Protein AF-A0A183GAE5-F1 (afdb_monomer)

Foldseek 3Di:
DQQQPWAAKAKFWKWDPDPLIWIKMKMFTPDFAQDAQPVVVVCVVPPVDPDDRDRFFRFAFDDFAADQVCLVPQQDPAPPWGADHVLSAIEHDDDDDDDDDDDDDDDDDDDDDPMGADDDADDPPQVVDPRDHPVLLCLLQVLVSNVNRCLLVQNQAAQVRHTAGNGTNRHRHDYDNVSNVVNCVVCVVVDDQFAARRMHMFTGRDPDDPDPSVSSVVRSVVLSCQRNVDDEDDNSNGDHPVCALPSCCSVSVHHNDDCDPVNVVVVVVVPDD

Sequence (273 aa):
MIQDKATKVGCTAKLCAGGNNPSLAVCVYDVASVKENNLQILTEVLFNFRAVAQQGVIYESGNGVCTPTSAATDCTTYTPSTCDIDTGLCLKTDATTTAATTTAAAATTPSASSVVTPSGGTNTRCAQNSGMIDELRFLFRDMHNYRRSQTALGKTIKNTGRYLPQGSNMQFMRYDCNLEASAIQLAAACPSAATQSGTIIGQLTVSSVATWTDAVREIVKSWWRVVRQYNGPGMQVTFKTQHVGTPIASFTQGPVHKITVEETEAALKKMSP

Nearest PDB structures (foldseek):
  6nit-assembly2_B  TM=3.614E-01  e=2.922E+00  Homo sapiens
  6mfr-assembly2_B  TM=3.651E-01  e=2.922E+00  Homo sapiens
  5xd8-assembly1_A  TM=6.476E-01  e=9.037E+00  Vibrio sp. EJY3
  6sgb-assembly1_FQ  TM=1.914E-01  e=4.533E+00  Trypanosoma brucei brucei
  6sgb-assembly1_FT  TM=1.597E-01  e=5.139E+00  Trypanosoma brucei brucei

Organism: Heligmosomoides polygyrus (NCBI:txid6339)

Structure (mmCIF, N/CA/C/O backbone):
data_AF-A0A183GAE5-F1
#
_entry.id   AF-A0A183GAE5-F1
#
loop_
_atom_site.group_PDB
_atom_site.id
_atom_site.type_symbol
_atom_site.label_atom_id
_atom_site.label_alt_id
_atom_site.label_comp_id
_atom_site.label_asym_id
_atom_site.label_entity_id
_atom_site.label_seq_id
_atom_site.pdbx_PDB_ins_code
_atom_site.Cartn_x
_atom_site.Cartn_y
_atom_site.Cartn_z
_atom_site.occupancy
_atom_site.B_iso_or_equiv
_atom_site.auth_seq_id
_atom_site.auth_comp_id
_atom_site.auth_asym_id
_atom_site.auth_atom_id
_atom_site.pdbx_PDB_model_num
ATOM 1 N N . MET A 1 1 ? -3.642 -5.196 0.235 1.00 86.62 1 MET A N 1
ATOM 2 C CA . MET A 1 1 ? -2.966 -3.894 0.410 1.00 86.62 1 MET A CA 1
ATOM 3 C C . MET A 1 1 ? -3.397 -3.186 1.685 1.00 86.62 1 MET A C 1
ATOM 5 O O . MET A 1 1 ? -2.701 -2.287 2.148 1.00 86.62 1 MET A O 1
ATOM 9 N N . ILE A 1 2 ? -4.577 -3.523 2.205 1.00 91.88 2 ILE A N 1
ATOM 10 C CA . ILE A 1 2 ? -5.262 -2.754 3.240 1.00 91.88 2 ILE A CA 1
ATOM 11 C C . ILE A 1 2 ? -5.268 -3.437 4.608 1.00 91.88 2 ILE A C 1
ATOM 13 O O . ILE A 1 2 ? -5.891 -2.909 5.518 1.00 91.88 2 ILE A O 1
ATOM 17 N N . GLN A 1 3 ? -4.588 -4.584 4.756 1.00 91.38 3 GLN A N 1
ATOM 18 C CA . GLN A 1 3 ? -4.428 -5.197 6.072 1.00 91.38 3 GLN A CA 1
ATOM 19 C C . GLN A 1 3 ? -3.728 -4.217 7.012 1.00 91.38 3 GLN A C 1
ATOM 21 O O . GLN A 1 3 ? -2.627 -3.757 6.686 1.00 91.38 3 GLN A O 1
ATOM 26 N N . ASP A 1 4 ? -4.340 -3.876 8.141 1.00 92.62 4 ASP A N 1
ATOM 27 C CA . ASP A 1 4 ? -3.788 -2.886 9.071 1.00 92.62 4 ASP A CA 1
ATOM 28 C C . ASP A 1 4 ? -2.400 -3.272 9.565 1.00 92.62 4 ASP A C 1
ATOM 30 O O . ASP A 1 4 ? -1.517 -2.425 9.518 1.00 92.62 4 ASP A O 1
ATOM 34 N N . LYS A 1 5 ? -2.164 -4.548 9.881 1.00 91.94 5 LYS A N 1
ATOM 35 C CA . LYS A 1 5 ? -0.898 -5.065 10.438 1.00 91.94 5 LYS A CA 1
ATOM 36 C C . LYS A 1 5 ? 0.297 -5.054 9.481 1.00 91.94 5 LYS A C 1
ATOM 38 O O . LYS A 1 5 ? 1.414 -5.292 9.919 1.00 91.94 5 LYS A O 1
ATOM 43 N N . ALA A 1 6 ? 0.103 -4.802 8.189 1.00 91.75 6 ALA A N 1
ATOM 44 C CA . ALA A 1 6 ? 1.204 -4.829 7.229 1.00 91.75 6 ALA A CA 1
ATOM 45 C C . ALA A 1 6 ? 2.143 -3.627 7.400 1.00 91.75 6 ALA A C 1
ATOM 47 O O . ALA A 1 6 ? 1.725 -2.485 7.203 1.00 91.75 6 ALA A O 1
ATOM 48 N N . THR A 1 7 ? 3.413 -3.889 7.727 1.00 93.81 7 THR A N 1
ATOM 49 C CA . THR A 1 7 ? 4.424 -2.856 8.020 1.00 93.81 7 THR A CA 1
ATOM 50 C C . THR A 1 7 ? 5.485 -2.722 6.940 1.00 93.81 7 THR A C 1
ATOM 52 O O . THR A 1 7 ? 6.259 -1.763 6.952 1.00 93.81 7 THR A O 1
ATOM 55 N N . LYS A 1 8 ? 5.525 -3.644 5.976 1.00 93.50 8 LYS A N 1
ATOM 56 C CA . LYS A 1 8 ? 6.514 -3.638 4.902 1.00 93.50 8 LYS A CA 1
ATOM 57 C C . LYS A 1 8 ? 5.911 -4.020 3.560 1.00 93.50 8 LYS A C 1
ATOM 59 O O . LYS A 1 8 ? 4.969 -4.806 3.464 1.00 93.50 8 LYS A O 1
ATOM 64 N N . VAL A 1 9 ? 6.501 -3.466 2.509 1.00 93.69 9 VAL A N 1
ATOM 65 C CA . VAL A 1 9 ? 6.192 -3.791 1.120 1.00 93.69 9 VAL A CA 1
ATOM 66 C C . VAL A 1 9 ? 7.478 -3.832 0.304 1.00 93.69 9 VAL A C 1
ATOM 68 O O . VAL A 1 9 ? 8.366 -3.007 0.498 1.00 93.69 9 VAL A O 1
ATOM 71 N N . GLY A 1 10 ? 7.573 -4.771 -0.628 1.00 94.38 10 GLY A N 1
ATOM 72 C CA . GLY A 1 10 ? 8.610 -4.781 -1.654 1.00 94.38 10 GLY A CA 1
ATOM 73 C C . GLY A 1 10 ? 7.986 -5.073 -3.006 1.00 94.38 10 GLY A C 1
ATOM 74 O O . GLY A 1 10 ? 7.141 -5.962 -3.116 1.00 94.38 10 GLY A O 1
ATOM 75 N N . CYS A 1 11 ? 8.355 -4.294 -4.020 1.00 94.19 11 CYS A N 1
ATOM 76 C CA . CYS A 1 11 ? 7.706 -4.335 -5.322 1.00 94.19 11 CYS A CA 1
ATOM 77 C C . CYS A 1 11 ? 8.717 -4.398 -6.466 1.00 94.19 11 CYS A C 1
ATOM 79 O O . CYS A 1 11 ? 9.862 -3.988 -6.340 1.00 94.19 11 CYS A O 1
ATOM 81 N N . THR A 1 12 ? 8.271 -4.856 -7.626 1.00 92.62 12 THR A N 1
ATOM 82 C CA . THR A 1 12 ? 9.031 -4.773 -8.873 1.00 92.62 12 THR A CA 1
ATOM 83 C C . THR A 1 12 ? 8.120 -4.351 -10.015 1.00 92.62 12 THR A C 1
ATOM 85 O O . THR A 1 12 ? 6.903 -4.539 -9.939 1.00 92.62 12 THR A O 1
ATOM 88 N N . ALA A 1 13 ? 8.707 -3.802 -11.075 1.00 90.25 13 ALA A N 1
ATOM 89 C CA . ALA A 1 13 ? 8.044 -3.551 -12.343 1.00 90.25 13 ALA A CA 1
ATOM 90 C C . ALA A 1 13 ? 8.908 -4.089 -13.493 1.00 90.25 13 ALA A C 1
ATOM 92 O O . ALA A 1 13 ? 10.129 -3.958 -13.465 1.00 90.25 13 ALA A O 1
ATOM 93 N N . LYS A 1 14 ? 8.290 -4.699 -14.507 1.00 86.12 14 LYS A N 1
ATOM 94 C CA . LYS A 1 14 ? 8.979 -5.204 -15.705 1.00 86.12 14 LYS A CA 1
ATOM 95 C C . LYS A 1 14 ? 8.036 -5.309 -16.906 1.00 86.12 14 LYS A C 1
ATOM 97 O O . LYS A 1 14 ? 6.819 -5.345 -16.746 1.00 86.12 14 LYS A O 1
ATOM 102 N N . LEU A 1 15 ? 8.603 -5.412 -18.105 1.00 84.06 15 LEU A N 1
ATOM 103 C CA . LEU A 1 15 ? 7.912 -5.803 -19.328 1.00 84.06 15 LEU A CA 1
ATOM 104 C C . LEU A 1 15 ? 8.169 -7.290 -19.558 1.00 84.06 15 LEU A C 1
ATOM 106 O O . LEU A 1 15 ? 9.308 -7.760 -19.488 1.00 84.06 15 LEU A O 1
ATOM 110 N N . CYS A 1 16 ? 7.100 -8.024 -19.825 1.00 78.12 16 CYS A N 1
ATOM 111 C CA . CYS A 1 16 ? 7.134 -9.449 -20.116 1.00 78.12 16 CYS A CA 1
ATOM 112 C C . CYS A 1 16 ? 6.978 -9.656 -21.615 1.00 78.12 16 CYS A C 1
ATOM 114 O O . CYS A 1 16 ? 6.001 -9.162 -22.151 1.00 78.12 16 CYS A O 1
ATOM 116 N N . ALA A 1 17 ? 7.909 -10.344 -22.287 1.00 67.25 17 ALA A N 1
ATOM 117 C CA . ALA A 1 17 ? 7.854 -10.580 -23.731 1.00 67.25 17 ALA A CA 1
ATOM 118 C C . ALA A 1 17 ? 7.329 -11.994 -24.068 1.00 67.25 17 ALA A C 1
ATOM 120 O O . ALA A 1 17 ? 7.982 -12.971 -23.721 1.00 67.25 17 ALA A O 1
ATOM 121 N N . GLY A 1 18 ? 6.177 -12.122 -24.745 1.00 57.28 18 GLY A N 1
ATOM 122 C CA . GLY A 1 18 ? 5.648 -13.408 -25.237 1.00 57.28 18 GLY A CA 1
ATOM 123 C C . GLY A 1 18 ? 4.142 -13.514 -25.557 1.00 57.28 18 GLY A C 1
ATOM 124 O O . GLY A 1 18 ? 3.733 -14.509 -26.139 1.00 57.28 18 GLY A O 1
ATOM 125 N N . GLY A 1 19 ? 3.306 -12.520 -25.249 1.00 51.22 19 GLY A N 1
ATOM 126 C CA . GLY A 1 19 ? 1.893 -12.468 -25.652 1.00 51.22 19 GLY A CA 1
ATOM 127 C C . GLY A 1 19 ? 1.236 -11.162 -25.197 1.00 51.22 19 GLY A C 1
ATOM 128 O O . GLY A 1 19 ? 1.266 -10.856 -24.014 1.00 51.22 19 GLY A O 1
ATOM 129 N N . ASN A 1 20 ? 0.687 -10.360 -26.123 1.00 54.06 20 ASN A N 1
ATOM 130 C CA . ASN A 1 20 ? 0.022 -9.062 -25.857 1.00 54.06 20 ASN A CA 1
ATOM 131 C C . ASN A 1 20 ? 0.696 -8.187 -24.766 1.00 54.06 20 ASN A C 1
ATOM 133 O O . ASN A 1 20 ? 0.017 -7.615 -23.918 1.00 54.06 20 ASN A O 1
ATOM 137 N N . ASN A 1 21 ? 2.030 -8.130 -24.774 1.00 56.75 21 ASN A N 1
ATOM 138 C CA . ASN A 1 21 ? 2.912 -7.828 -23.637 1.00 56.75 21 ASN A CA 1
ATOM 139 C C . ASN A 1 21 ? 2.588 -6.550 -22.828 1.00 56.75 21 ASN A C 1
ATOM 141 O O . ASN A 1 21 ? 2.975 -5.452 -23.235 1.00 56.75 21 ASN A O 1
ATOM 145 N N . PRO A 1 22 ? 1.931 -6.681 -21.658 1.00 70.62 22 PRO A N 1
ATOM 146 C CA . PRO A 1 22 ? 1.629 -5.583 -20.747 1.00 70.62 22 PRO A CA 1
ATOM 147 C C . PRO A 1 22 ? 2.816 -5.254 -19.820 1.00 70.62 22 PRO A C 1
ATOM 149 O O . PRO A 1 22 ? 3.625 -6.122 -19.489 1.00 70.62 22 PRO A O 1
ATOM 152 N N . SER A 1 23 ? 2.889 -4.014 -19.330 1.00 75.00 23 SER A N 1
ATOM 153 C CA . SER A 1 23 ? 3.669 -3.679 -18.136 1.00 75.00 23 SER A CA 1
ATOM 154 C C . SER A 1 23 ? 3.139 -4.476 -16.950 1.00 75.00 23 SER A C 1
ATOM 156 O O . SER A 1 23 ? 1.938 -4.476 -16.683 1.00 75.00 23 SER A O 1
ATOM 158 N N . LEU A 1 24 ? 4.030 -5.143 -16.227 1.00 80.69 24 LEU A N 1
ATOM 159 C CA . LEU A 1 24 ? 3.734 -5.950 -15.050 1.00 80.69 24 LEU A CA 1
ATOM 160 C C . LEU A 1 24 ? 4.344 -5.278 -13.823 1.00 80.69 24 LEU A C 1
ATOM 162 O O . LEU A 1 24 ? 5.514 -4.902 -13.849 1.00 80.69 24 LEU A O 1
ATOM 166 N N . ALA A 1 25 ? 3.586 -5.195 -12.735 1.00 87.81 25 ALA A N 1
ATOM 167 C CA . ALA A 1 25 ? 4.126 -4.953 -11.409 1.00 87.81 25 ALA A CA 1
ATOM 168 C C . ALA A 1 25 ? 3.701 -6.058 -10.445 1.00 87.81 25 ALA A C 1
ATOM 170 O O . ALA A 1 25 ? 2.606 -6.616 -10.549 1.00 87.81 25 ALA A O 1
ATOM 171 N N . VAL A 1 26 ? 4.577 -6.359 -9.495 1.00 88.31 26 VAL A N 1
ATOM 172 C CA . VAL A 1 26 ? 4.334 -7.336 -8.434 1.00 88.31 26 VAL A CA 1
ATOM 173 C C . VAL A 1 26 ? 4.722 -6.699 -7.111 1.00 88.31 26 VAL A C 1
ATOM 175 O O . VAL A 1 26 ? 5.799 -6.119 -7.030 1.00 88.31 26 VAL A O 1
ATOM 178 N N . CYS A 1 27 ? 3.871 -6.805 -6.092 1.00 90.69 27 CYS A N 1
ATOM 179 C CA . CYS A 1 27 ? 4.175 -6.377 -4.727 1.00 90.69 27 CYS A CA 1
ATOM 180 C C . CYS A 1 27 ? 3.930 -7.512 -3.728 1.00 90.69 27 CYS A C 1
ATOM 182 O O . CYS A 1 27 ? 2.912 -8.207 -3.792 1.00 90.69 27 CYS A O 1
ATOM 184 N N . VAL A 1 28 ? 4.854 -7.653 -2.781 1.00 89.00 28 VAL A N 1
ATOM 185 C CA . VAL A 1 28 ? 4.818 -8.609 -1.669 1.00 89.00 28 VAL A CA 1
ATOM 186 C C . VAL A 1 28 ? 4.832 -7.833 -0.352 1.00 89.00 28 VAL A C 1
ATOM 188 O O . VAL A 1 28 ? 5.421 -6.754 -0.268 1.00 89.00 28 VAL A O 1
ATOM 191 N N . TYR A 1 29 ? 4.171 -8.372 0.672 1.00 88.31 29 TYR A N 1
ATOM 192 C CA . TYR A 1 29 ? 3.980 -7.733 1.976 1.00 88.31 29 TYR A CA 1
ATOM 193 C C . TYR A 1 29 ? 4.438 -8.658 3.107 1.00 88.31 29 TYR A C 1
ATOM 195 O O . TYR A 1 29 ? 4.446 -9.875 2.943 1.00 88.31 29 TYR A O 1
ATOM 203 N N . ASP A 1 30 ? 4.765 -8.098 4.269 1.00 87.94 30 ASP A N 1
ATOM 204 C CA . ASP A 1 30 ? 5.204 -8.833 5.470 1.00 87.94 30 ASP A CA 1
ATOM 205 C C . ASP A 1 30 ? 4.064 -9.438 6.305 1.00 87.94 30 ASP A C 1
ATOM 207 O O . ASP A 1 30 ? 4.234 -9.738 7.486 1.00 87.94 30 ASP A O 1
ATOM 211 N N . VAL A 1 31 ? 2.894 -9.626 5.701 1.00 79.19 31 VAL A N 1
ATOM 212 C CA . VAL A 1 31 ? 1.730 -10.226 6.353 1.00 79.19 31 VAL A CA 1
ATOM 213 C C . VAL A 1 31 ? 1.285 -11.473 5.621 1.00 79.19 31 VAL A C 1
ATOM 215 O O . VAL A 1 31 ? 1.304 -11.547 4.392 1.00 79.19 31 VAL A O 1
ATOM 218 N N . ALA A 1 32 ? 0.831 -12.450 6.400 1.00 70.56 32 ALA A N 1
ATOM 219 C CA . ALA A 1 32 ? 0.131 -13.599 5.858 1.00 70.56 32 ALA A CA 1
ATOM 220 C C . ALA A 1 32 ? -1.191 -13.169 5.198 1.00 70.56 32 ALA A C 1
ATOM 222 O O . ALA A 1 32 ? -1.745 -12.101 5.470 1.00 70.56 32 ALA A O 1
ATOM 223 N N . SER A 1 33 ? -1.727 -14.028 4.331 1.00 62.28 33 SER A N 1
ATOM 224 C CA . SER A 1 33 ? -3.065 -13.800 3.778 1.00 62.28 33 SER A CA 1
ATOM 225 C C . SER A 1 33 ? -4.120 -13.810 4.895 1.00 62.28 33 SER A C 1
ATOM 227 O O . SER A 1 33 ? -4.022 -14.635 5.808 1.00 62.28 33 SER A O 1
ATOM 229 N N . VAL A 1 34 ? -5.127 -12.926 4.823 1.00 55.97 34 VAL A N 1
ATOM 230 C CA . VAL A 1 34 ? -6.242 -12.908 5.796 1.00 55.97 34 VAL A CA 1
ATOM 231 C C . VAL A 1 34 ? -6.922 -14.277 5.792 1.00 55.97 34 VAL A C 1
ATOM 233 O O . VAL A 1 34 ? -7.270 -14.784 4.724 1.00 55.97 34 VAL A O 1
ATOM 236 N N . LYS A 1 35 ? -7.101 -14.891 6.964 1.00 59.69 35 LYS A N 1
ATOM 237 C CA . LYS A 1 35 ? -7.711 -16.222 7.079 1.00 59.69 35 LYS A CA 1
ATOM 238 C C . LYS A 1 35 ? -9.236 -16.113 7.132 1.00 59.69 35 LYS A C 1
ATOM 240 O O . LYS A 1 35 ? -9.795 -15.099 7.535 1.00 59.69 35 LYS A O 1
ATOM 245 N N . GLU A 1 36 ? -9.928 -17.160 6.697 1.00 51.34 36 GLU A N 1
ATOM 246 C CA . GLU A 1 36 ? -11.380 -17.244 6.851 1.00 51.34 36 GLU A CA 1
ATOM 247 C C . GLU A 1 36 ? -11.743 -17.647 8.288 1.00 51.34 36 GLU A C 1
ATOM 249 O O . GLU A 1 36 ? -11.137 -18.560 8.846 1.00 51.34 36 GLU A O 1
ATOM 254 N N . ASN A 1 37 ? -12.784 -17.031 8.859 1.00 45.22 37 ASN A N 1
ATOM 255 C CA . ASN A 1 37 ? -13.309 -17.398 10.180 1.00 45.22 37 ASN A CA 1
ATOM 256 C C . ASN A 1 37 ? -13.893 -18.828 10.243 1.00 45.22 37 ASN A C 1
ATOM 258 O O . ASN A 1 37 ? -13.998 -19.383 11.329 1.00 45.22 37 ASN A O 1
ATOM 262 N N . ASN A 1 38 ? -14.282 -19.438 9.116 1.00 42.38 38 ASN A N 1
ATOM 263 C CA . ASN A 1 38 ? -15.018 -20.709 9.110 1.00 42.38 38 ASN A CA 1
ATOM 264 C C . ASN A 1 38 ? -14.146 -21.959 8.890 1.00 42.38 38 ASN A C 1
ATOM 266 O O . ASN A 1 38 ? -14.645 -23.077 8.986 1.00 42.38 38 ASN A O 1
ATOM 270 N N . LEU A 1 39 ? -12.833 -21.799 8.674 1.00 42.22 39 LEU A N 1
ATOM 271 C CA . LEU A 1 39 ? -11.892 -22.927 8.715 1.00 42.22 39 LEU A CA 1
ATOM 272 C C . LEU A 1 39 ? -11.535 -23.342 10.160 1.00 42.22 39 LEU A C 1
ATOM 274 O O . LEU A 1 39 ? -10.649 -24.168 10.357 1.00 42.22 39 LEU A O 1
ATOM 278 N N . GLN A 1 40 ? -12.201 -22.770 11.174 1.00 41.44 40 GLN A N 1
ATOM 279 C CA . GLN A 1 40 ? -12.049 -23.180 12.573 1.00 41.44 40 GLN A CA 1
ATOM 280 C C . GLN A 1 40 ? -12.822 -24.463 12.909 1.00 41.44 40 GLN A C 1
ATOM 282 O O . GLN A 1 40 ? -12.392 -25.199 13.789 1.00 41.44 40 GLN A O 1
ATOM 287 N N . ILE A 1 41 ? -13.902 -24.817 12.200 1.00 39.53 41 ILE A N 1
ATOM 288 C CA . ILE A 1 41 ? -14.745 -25.952 12.634 1.00 39.53 41 ILE A CA 1
ATOM 289 C C . ILE A 1 41 ? -14.039 -27.312 12.457 1.00 39.53 41 ILE A C 1
ATOM 291 O O . ILE A 1 41 ? -14.249 -28.216 13.260 1.00 39.53 41 ILE A O 1
ATOM 295 N N . LEU A 1 42 ? -13.139 -27.462 11.476 1.00 37.12 42 LEU A N 1
ATOM 296 C CA . LEU A 1 42 ? -12.384 -28.715 11.300 1.00 37.12 42 LEU A CA 1
ATOM 297 C C . LEU A 1 42 ? -11.124 -28.809 12.178 1.00 37.12 42 LEU A C 1
ATOM 299 O O . LEU A 1 42 ? -10.643 -29.912 12.425 1.00 37.12 42 LEU A O 1
ATOM 303 N N . THR A 1 43 ? -10.590 -27.687 12.674 1.00 39.12 43 THR A N 1
ATOM 304 C CA . THR A 1 43 ? -9.400 -27.678 13.550 1.00 39.12 43 THR A CA 1
ATOM 305 C C . THR A 1 43 ? -9.744 -27.688 15.041 1.00 39.12 43 THR A C 1
ATOM 307 O O . THR A 1 43 ? -8.978 -28.251 15.823 1.00 39.12 43 THR A O 1
ATOM 310 N N . GLU A 1 44 ? -10.903 -27.157 15.444 1.00 39.12 44 GLU A N 1
ATOM 311 C CA . GLU A 1 44 ? -11.378 -27.181 16.840 1.00 39.12 44 GLU A CA 1
ATOM 312 C C . GLU A 1 44 ? -11.657 -28.613 17.341 1.00 39.12 44 GLU A C 1
ATOM 314 O O . GLU A 1 44 ? -11.421 -28.907 18.510 1.00 39.12 44 GLU A O 1
ATOM 319 N N . VAL A 1 45 ? -12.080 -29.531 16.458 1.00 36.78 45 VAL A N 1
ATOM 320 C CA . VAL A 1 45 ? -12.384 -30.928 16.831 1.00 36.78 45 VAL A CA 1
ATOM 321 C C . VAL A 1 45 ? -11.123 -31.801 16.954 1.00 36.78 45 VAL A C 1
ATOM 323 O O . VAL A 1 45 ? -11.138 -32.770 17.708 1.00 36.78 45 VAL A O 1
ATOM 326 N N . LEU A 1 46 ? -10.015 -31.463 16.274 1.00 40.31 46 LEU A N 1
ATOM 327 C CA . LEU A 1 46 ? -8.789 -32.283 16.293 1.00 40.31 46 LEU A CA 1
ATOM 328 C C . LEU A 1 46 ? -7.658 -31.764 17.201 1.00 40.31 46 LEU A C 1
ATOM 330 O O . LEU A 1 46 ? -6.830 -32.574 17.609 1.00 40.31 46 LEU A O 1
ATOM 334 N N . PHE A 1 47 ? -7.580 -30.462 17.520 1.00 41.56 47 PHE A N 1
ATOM 335 C CA . PHE A 1 47 ? -6.339 -29.887 18.079 1.00 41.56 47 PHE A CA 1
ATOM 336 C C . PHE A 1 47 ? -6.433 -29.183 19.442 1.00 41.56 47 PHE A C 1
ATOM 338 O O . PHE A 1 47 ? -5.395 -28.769 19.947 1.00 41.56 47 PHE A O 1
ATOM 345 N N . ASN A 1 48 ? -7.603 -29.063 20.085 1.00 35.25 48 ASN A N 1
ATOM 346 C CA . ASN A 1 48 ? -7.727 -28.514 21.454 1.00 35.25 48 ASN A CA 1
ATOM 347 C C . ASN A 1 48 ? -6.997 -27.160 21.682 1.00 35.25 48 ASN A C 1
ATOM 349 O O . ASN A 1 48 ? -6.525 -26.854 22.778 1.00 35.25 48 ASN A O 1
ATOM 353 N N . PHE A 1 49 ? -6.894 -26.328 20.642 1.00 36.06 49 PHE A N 1
ATOM 354 C CA . PHE A 1 49 ? -6.325 -24.984 20.719 1.00 36.06 49 PHE A CA 1
ATOM 355 C C . PHE A 1 49 ? -7.460 -23.973 20.896 1.00 36.06 49 PHE A C 1
ATOM 357 O O . PHE A 1 49 ? -8.272 -23.793 19.996 1.00 36.06 49 PHE A O 1
ATOM 364 N N . ARG A 1 50 ? -7.499 -23.264 22.033 1.00 31.31 50 ARG A N 1
ATOM 365 C CA . ARG A 1 50 ? -8.359 -22.079 22.195 1.00 31.31 50 ARG A CA 1
ATOM 366 C C . ARG A 1 50 ? -7.867 -20.979 21.249 1.00 31.31 50 ARG A C 1
ATOM 368 O O . ARG A 1 50 ? -6.915 -20.273 21.578 1.00 31.31 50 ARG A O 1
ATOM 375 N N . ALA A 1 51 ? -8.495 -20.821 20.088 1.00 32.50 51 ALA A N 1
ATOM 376 C CA . ALA A 1 51 ? -8.143 -19.781 19.126 1.00 32.50 51 ALA A CA 1
ATOM 377 C C . ALA A 1 51 ? -9.187 -18.650 19.135 1.00 32.50 51 ALA A C 1
ATOM 379 O O . ALA A 1 51 ? -10.297 -18.783 18.630 1.00 32.50 51 ALA A O 1
ATOM 380 N N . VAL A 1 52 ? -8.790 -17.517 19.720 1.00 31.55 52 VAL A N 1
ATOM 381 C CA . VAL A 1 52 ? -9.548 -16.261 19.837 1.00 31.55 52 VAL A CA 1
ATOM 382 C C . VAL A 1 52 ? -10.084 -15.782 18.474 1.00 31.55 52 VAL A C 1
ATOM 384 O O . VAL A 1 52 ? -9.355 -15.715 17.482 1.00 31.55 52 VAL A O 1
ATOM 387 N N . ALA A 1 53 ? -11.366 -15.410 18.454 1.00 33.31 53 ALA A N 1
ATOM 388 C CA . ALA A 1 53 ? -12.175 -15.009 17.302 1.00 33.31 53 ALA A CA 1
ATOM 389 C C . ALA A 1 53 ? -11.799 -13.641 16.670 1.00 33.31 53 ALA A C 1
ATOM 391 O O . ALA A 1 53 ? -12.602 -12.712 16.677 1.00 33.31 53 ALA A O 1
ATOM 392 N N . GLN A 1 54 ? -10.595 -13.503 16.095 1.00 37.47 54 GLN A N 1
ATOM 393 C CA . GLN A 1 54 ? -10.154 -12.274 15.392 1.00 37.47 54 GLN A CA 1
ATOM 394 C C . GLN A 1 54 ? -9.695 -12.465 13.926 1.00 37.47 54 GLN A C 1
ATOM 396 O O . GLN A 1 54 ? -9.328 -11.499 13.265 1.00 37.47 54 GLN A O 1
ATOM 401 N N . GLN A 1 55 ? -9.685 -13.679 13.365 1.00 51.91 55 GLN A N 1
ATOM 402 C CA . GLN A 1 55 ? -8.769 -13.995 12.247 1.00 51.91 55 GLN A CA 1
ATOM 403 C C . GLN A 1 55 ? -9.200 -13.583 10.820 1.00 51.91 55 GLN A C 1
ATOM 405 O O . GLN A 1 55 ? -8.414 -13.764 9.890 1.00 51.91 55 GLN A O 1
ATOM 410 N N . GLY A 1 56 ? -10.383 -12.987 10.644 1.00 65.62 56 GLY A N 1
ATOM 411 C CA . GLY A 1 56 ? -10.892 -12.508 9.349 1.00 65.62 56 GLY A CA 1
ATOM 412 C C . GLY A 1 56 ? -11.016 -10.989 9.210 1.00 65.62 56 GLY A C 1
ATOM 413 O O . GLY A 1 56 ? -11.439 -10.518 8.152 1.00 65.62 56 GLY A O 1
ATOM 414 N N . VAL A 1 57 ? -10.708 -10.215 10.255 1.00 85.44 57 VAL A N 1
ATOM 415 C CA . VAL A 1 57 ? -10.760 -8.744 10.206 1.00 85.44 57 VAL A CA 1
ATOM 416 C C . VAL A 1 57 ? -9.557 -8.235 9.416 1.00 85.44 57 VAL A C 1
ATOM 418 O O . VAL A 1 57 ? -8.420 -8.614 9.681 1.00 85.44 57 VAL A O 1
ATOM 421 N N . ILE A 1 58 ? -9.816 -7.419 8.394 1.00 90.31 58 ILE A N 1
ATOM 422 C CA . ILE A 1 58 ? -8.771 -6.881 7.515 1.00 90.31 58 ILE A CA 1
ATOM 423 C C . ILE A 1 58 ? -8.137 -5.649 8.159 1.00 90.31 58 ILE A C 1
ATOM 425 O O . ILE A 1 58 ? -6.924 -5.488 8.104 1.00 90.31 58 ILE A O 1
ATOM 429 N N . TYR A 1 59 ? -8.956 -4.781 8.749 1.00 93.25 59 TYR A N 1
ATOM 430 C CA . TYR A 1 59 ? -8.486 -3.721 9.625 1.00 93.25 59 TYR A CA 1
ATOM 431 C C . TYR A 1 59 ? -9.523 -3.409 10.699 1.00 93.25 59 TYR A C 1
ATOM 433 O O . TYR A 1 59 ? -10.729 -3.538 10.461 1.00 93.25 59 TYR A O 1
ATOM 441 N N . GLU A 1 60 ? -9.057 -2.973 11.862 1.00 91.81 60 GLU A N 1
ATOM 442 C CA . GLU A 1 60 ? -9.938 -2.557 12.950 1.00 91.81 60 GLU A CA 1
ATOM 443 C C . GLU A 1 60 ? -10.598 -1.210 12.640 1.00 91.81 60 GLU A C 1
ATOM 445 O O . GLU A 1 60 ? -9.945 -0.257 12.212 1.00 91.81 60 GLU A O 1
ATOM 450 N N . SER A 1 61 ? -11.914 -1.117 12.842 1.00 93.06 61 SER A N 1
ATOM 451 C CA . SER A 1 61 ? -12.608 0.170 12.733 1.00 93.06 61 SER A CA 1
ATOM 452 C C . SER A 1 61 ? -12.318 1.034 13.961 1.00 93.06 61 SER A C 1
ATOM 454 O O . SER A 1 61 ? -12.260 0.518 15.076 1.00 93.06 61 SER A O 1
ATOM 456 N N . GLY A 1 62 ? -12.181 2.349 13.795 1.00 91.81 62 GLY A N 1
ATOM 457 C CA . GLY A 1 62 ? -11.942 3.233 14.935 1.00 91.81 62 GLY A CA 1
ATOM 458 C C . GLY A 1 62 ? -11.702 4.696 14.582 1.00 91.81 62 GLY A C 1
ATOM 459 O O . GLY A 1 62 ? -12.259 5.214 13.617 1.00 91.81 62 GLY A O 1
ATOM 460 N N . ASN A 1 63 ? -10.886 5.361 15.405 1.00 90.69 63 ASN A N 1
ATOM 461 C CA . ASN A 1 63 ? -10.730 6.822 15.444 1.00 90.69 63 ASN A CA 1
ATOM 462 C C . ASN A 1 63 ? -10.008 7.440 14.238 1.00 90.69 63 ASN A C 1
ATOM 464 O O . ASN A 1 63 ? -9.878 8.659 14.156 1.00 90.69 63 ASN A O 1
ATOM 468 N N . GLY A 1 64 ? -9.590 6.647 13.257 1.00 93.94 64 GLY A N 1
ATOM 469 C CA . GLY A 1 64 ? -8.936 7.119 12.047 1.00 93.94 64 GLY A CA 1
ATOM 470 C C . GLY A 1 64 ? -7.425 7.068 12.116 1.00 93.94 64 GLY A C 1
ATOM 471 O O . GLY A 1 64 ? -6.813 6.117 12.602 1.00 93.94 64 GLY A O 1
ATOM 472 N N . VAL A 1 65 ? -6.841 8.112 11.544 1.00 96.38 65 VAL A N 1
ATOM 473 C CA . VAL A 1 65 ? -5.409 8.361 11.588 1.00 96.38 65 VAL A CA 1
ATOM 474 C C . VAL A 1 65 ? -4.967 8.742 12.995 1.00 96.38 65 VAL A C 1
ATOM 476 O O . VAL A 1 65 ? -5.699 9.412 13.721 1.00 96.38 65 VAL A O 1
ATOM 479 N N . CYS A 1 66 ? -3.756 8.340 13.359 1.00 95.75 66 CYS A N 1
ATOM 480 C CA . CYS A 1 66 ? -3.141 8.758 14.607 1.00 95.75 66 CYS A CA 1
ATOM 481 C C . CYS A 1 66 ? -2.657 10.214 14.523 1.00 95.75 66 CYS A C 1
ATOM 483 O O . CYS A 1 66 ? -2.518 10.805 13.449 1.00 95.75 66 CYS A O 1
ATOM 485 N N . THR A 1 67 ? -2.321 10.771 15.681 1.00 94.75 67 THR A N 1
ATOM 486 C CA . THR A 1 67 ? -1.570 12.021 15.834 1.00 94.75 67 THR A CA 1
ATOM 487 C C . THR A 1 67 ? -0.388 11.787 16.780 1.00 94.75 67 THR A C 1
ATOM 489 O O . THR A 1 67 ? -0.369 10.774 17.483 1.00 94.75 67 THR A O 1
ATOM 492 N N . PRO A 1 68 ? 0.599 12.699 16.870 1.00 91.38 68 PRO A N 1
ATOM 493 C CA . PRO A 1 68 ? 1.689 12.564 17.839 1.00 91.38 68 PRO A CA 1
ATOM 494 C C . PRO A 1 68 ? 1.213 12.380 19.287 1.00 91.38 68 PRO A C 1
ATOM 496 O O . PRO A 1 68 ? 1.839 11.649 20.047 1.00 91.38 68 PRO A O 1
ATOM 499 N N . THR A 1 69 ? 0.093 13.004 19.663 1.00 91.94 69 THR A N 1
ATOM 500 C CA . THR A 1 69 ? -0.479 12.908 21.013 1.00 91.94 69 THR A CA 1
ATOM 501 C C . THR A 1 69 ? -1.333 11.659 21.211 1.00 91.94 69 THR A C 1
ATOM 503 O O . THR A 1 69 ? -1.395 11.147 22.325 1.00 91.94 69 THR A O 1
ATOM 506 N N . SER A 1 70 ? -1.965 11.144 20.154 1.00 92.62 70 SER A N 1
ATOM 507 C CA . SER A 1 70 ? -2.807 9.944 20.222 1.00 92.62 70 SER A CA 1
ATOM 508 C C . SER A 1 70 ? -2.076 8.649 19.849 1.00 92.62 70 SER A C 1
ATOM 510 O O . SER A 1 70 ? -2.634 7.566 19.990 1.00 92.62 70 SER A O 1
ATOM 512 N N . ALA A 1 71 ? -0.808 8.717 19.426 1.00 90.19 71 ALA A N 1
ATOM 513 C CA . ALA A 1 71 ? -0.026 7.554 18.998 1.00 90.19 71 ALA A CA 1
ATOM 514 C C . ALA A 1 71 ? -0.011 6.425 20.044 1.00 90.19 71 ALA A C 1
ATOM 516 O O . ALA A 1 71 ? -0.172 5.261 19.693 1.00 90.19 71 ALA A O 1
ATOM 517 N N . ALA A 1 72 ? 0.122 6.763 21.330 1.00 88.31 72 ALA A N 1
ATOM 518 C CA . ALA A 1 72 ? 0.166 5.778 22.411 1.00 88.31 72 ALA A CA 1
ATOM 519 C C . ALA A 1 72 ? -1.139 4.973 22.564 1.00 88.31 72 ALA A C 1
ATOM 521 O O . ALA A 1 72 ? -1.102 3.835 23.027 1.00 88.31 72 ALA A O 1
ATOM 522 N N . THR A 1 73 ? -2.282 5.549 22.181 1.00 90.75 73 THR A N 1
ATOM 523 C CA . THR A 1 73 ? -3.601 4.905 22.276 1.00 90.75 73 THR A CA 1
ATOM 524 C C . THR A 1 73 ? -4.067 4.319 20.950 1.00 90.75 73 THR A C 1
ATOM 526 O O . THR A 1 73 ? -4.751 3.299 20.942 1.00 90.75 73 THR A O 1
ATOM 529 N N . ASP A 1 74 ? -3.696 4.943 19.833 1.00 91.50 74 ASP A N 1
ATOM 530 C CA . ASP A 1 74 ? -4.187 4.579 18.503 1.00 91.50 74 ASP A CA 1
ATOM 531 C C . ASP A 1 74 ? -3.271 3.567 17.798 1.00 91.50 74 ASP A C 1
ATOM 533 O O . ASP A 1 74 ? -3.737 2.807 16.948 1.00 91.50 74 ASP A O 1
ATOM 537 N N . CYS A 1 75 ? -1.982 3.523 18.153 1.00 93.75 75 CYS A N 1
ATOM 538 C CA . CYS A 1 75 ? -0.973 2.654 17.545 1.00 93.75 75 CYS A CA 1
ATOM 539 C C . CYS A 1 75 ? -0.551 1.538 18.498 1.00 93.75 75 CYS A C 1
ATOM 541 O O . CYS A 1 75 ? 0.552 1.531 19.040 1.00 93.75 75 CYS A O 1
ATOM 543 N N . THR A 1 76 ? -1.449 0.579 18.700 1.00 93.62 76 THR A N 1
ATOM 544 C CA . THR A 1 76 ? -1.296 -0.473 19.716 1.00 93.62 76 THR A CA 1
ATOM 545 C C . THR A 1 76 ? -0.898 -1.834 19.149 1.00 93.62 76 THR A C 1
ATOM 547 O O . THR A 1 76 ? -0.587 -2.734 19.924 1.00 93.62 76 THR A O 1
ATOM 550 N N . THR A 1 77 ? -0.884 -2.016 17.818 1.00 92.62 77 THR A N 1
ATOM 551 C CA . THR A 1 77 ? -0.561 -3.327 17.206 1.00 92.62 77 THR A CA 1
ATOM 552 C C . THR A 1 77 ? 0.873 -3.751 17.506 1.00 92.62 77 THR A C 1
ATOM 554 O O . THR A 1 77 ? 1.134 -4.921 17.779 1.00 92.62 77 THR A O 1
ATOM 557 N N . TYR A 1 78 ? 1.807 -2.803 17.442 1.00 91.62 78 TYR A N 1
ATOM 558 C CA . TYR A 1 78 ? 3.222 -3.030 17.704 1.00 91.62 78 TYR A CA 1
ATOM 559 C C . TYR A 1 78 ? 3.695 -2.065 18.784 1.00 91.62 78 TYR A C 1
ATOM 561 O O . TYR A 1 78 ? 3.241 -0.925 18.840 1.00 91.62 78 TYR A O 1
ATOM 569 N N . THR A 1 79 ? 4.611 -2.502 19.640 1.00 88.38 79 THR A N 1
ATOM 570 C CA . THR A 1 79 ? 5.206 -1.660 20.680 1.00 88.38 79 THR A CA 1
ATOM 571 C C . THR A 1 79 ? 6.732 -1.839 20.686 1.00 88.38 79 THR A C 1
ATOM 573 O O . THR A 1 79 ? 7.203 -2.977 20.637 1.00 88.38 79 THR A O 1
ATOM 576 N N . PRO A 1 80 ? 7.522 -0.748 20.736 1.00 88.62 80 PRO A N 1
ATOM 577 C CA . PRO A 1 80 ? 7.090 0.649 20.635 1.00 88.62 80 PRO A CA 1
ATOM 578 C C . PRO A 1 80 ? 6.532 0.993 19.236 1.00 88.62 80 PRO A C 1
ATOM 580 O O . PRO A 1 80 ? 6.882 0.361 18.240 1.00 88.62 80 PRO A O 1
ATOM 583 N N . SER A 1 81 ? 5.647 1.993 19.183 1.00 90.88 81 SER A N 1
ATOM 584 C CA . SER A 1 81 ? 5.147 2.592 17.939 1.00 90.88 81 SER A CA 1
ATOM 585 C C . SER A 1 81 ? 5.026 4.106 18.069 1.00 90.88 81 SER A C 1
ATOM 587 O O . SER A 1 81 ? 4.835 4.634 19.165 1.00 90.88 81 SER A O 1
ATOM 589 N N . THR A 1 82 ? 5.117 4.806 16.941 1.00 93.81 82 THR A N 1
ATOM 590 C CA . THR A 1 82 ? 4.886 6.252 16.825 1.00 93.81 82 THR A CA 1
ATOM 591 C C . THR A 1 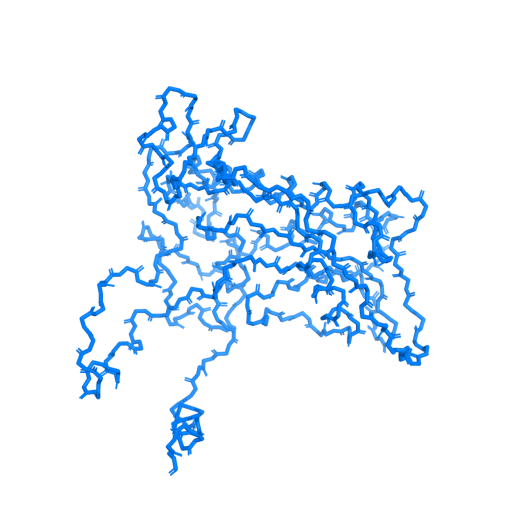82 ? 3.848 6.548 15.742 1.00 93.81 82 THR A C 1
ATOM 593 O O . THR A 1 82 ? 3.333 5.634 15.099 1.00 93.81 82 THR A O 1
ATOM 596 N N . CYS A 1 83 ? 3.518 7.824 15.542 1.00 94.94 83 CYS A N 1
ATOM 597 C CA . CYS A 1 83 ? 2.648 8.256 14.455 1.00 94.94 83 CYS A CA 1
ATOM 598 C C . CYS A 1 83 ? 3.445 8.978 13.366 1.00 94.94 83 CYS A C 1
ATOM 600 O O . CYS A 1 83 ? 4.194 9.910 13.665 1.00 94.94 83 CYS A O 1
ATOM 602 N N . ASP A 1 84 ? 3.265 8.566 12.113 1.00 95.75 84 ASP A N 1
ATOM 603 C CA . ASP A 1 84 ? 3.727 9.317 10.950 1.00 95.75 84 ASP A CA 1
ATOM 604 C C . ASP A 1 84 ? 2.826 10.538 10.744 1.00 95.75 84 ASP A C 1
ATOM 606 O O . ASP A 1 84 ? 1.632 10.384 10.509 1.00 95.75 84 ASP A O 1
ATOM 610 N N . ILE A 1 85 ? 3.369 11.749 10.842 1.00 91.62 85 ILE A N 1
ATOM 611 C CA . ILE A 1 85 ? 2.555 12.976 10.809 1.00 91.62 85 ILE A CA 1
ATOM 612 C C . ILE A 1 85 ? 1.993 13.301 9.422 1.00 91.62 85 ILE A C 1
ATOM 614 O O . ILE A 1 85 ? 0.946 13.937 9.328 1.00 91.62 85 ILE A O 1
ATOM 618 N N . ASP A 1 86 ? 2.662 12.854 8.360 1.00 94.00 86 ASP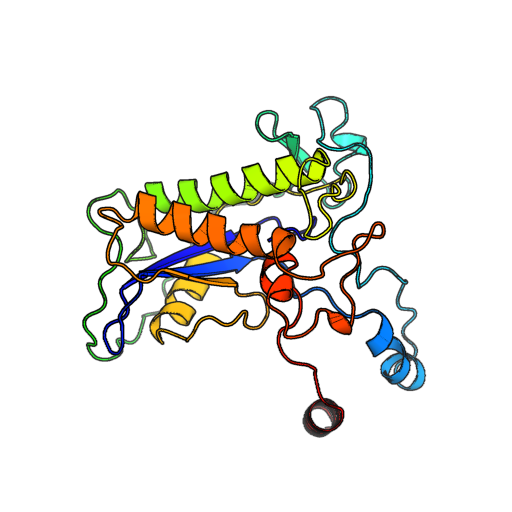 A N 1
ATOM 619 C CA . ASP A 1 86 ? 2.280 13.183 6.986 1.00 94.00 86 ASP A CA 1
ATOM 620 C C . ASP A 1 86 ? 1.103 12.325 6.522 1.00 94.00 86 ASP A C 1
ATOM 622 O O . ASP A 1 86 ? 0.175 12.798 5.860 1.00 94.00 86 ASP A O 1
ATOM 626 N N . THR A 1 87 ? 1.127 11.040 6.875 1.00 95.94 87 THR A N 1
ATOM 627 C CA . THR A 1 87 ? 0.084 10.083 6.496 1.00 95.94 87 THR A CA 1
ATOM 628 C C . THR A 1 87 ? -0.917 9.814 7.612 1.00 95.94 87 THR A C 1
ATOM 630 O O . THR A 1 87 ? -2.021 9.340 7.330 1.00 95.94 87 THR A O 1
ATOM 633 N N . GLY A 1 88 ? -0.559 10.098 8.865 1.00 96.50 88 GLY A N 1
ATOM 634 C CA . GLY A 1 88 ? -1.355 9.753 10.036 1.00 96.50 88 GLY A CA 1
ATOM 635 C C . GLY A 1 88 ? -1.428 8.240 10.294 1.00 96.50 88 GLY A C 1
ATOM 636 O O . GLY A 1 88 ? -2.390 7.743 10.881 1.00 96.50 88 GLY A O 1
ATOM 637 N N . LEU A 1 89 ? -0.451 7.481 9.792 1.00 97.50 89 LEU A N 1
ATOM 638 C CA . LEU A 1 89 ? -0.361 6.032 9.959 1.00 97.50 89 LEU A CA 1
ATOM 639 C C . LEU A 1 89 ? 0.593 5.660 11.095 1.00 97.50 89 LEU A C 1
ATOM 641 O O . LEU A 1 89 ? 1.553 6.368 11.395 1.00 97.50 89 LEU A O 1
ATOM 645 N N . CYS A 1 90 ? 0.354 4.502 11.700 1.00 97.00 90 CYS A N 1
ATOM 646 C CA . CYS A 1 90 ? 1.164 4.000 12.798 1.00 97.00 90 CYS A CA 1
ATOM 647 C C . CYS A 1 90 ? 2.507 3.461 12.299 1.00 97.00 90 CYS A C 1
ATOM 649 O O . CYS A 1 90 ? 2.567 2.618 11.405 1.00 97.00 90 CYS A O 1
ATOM 651 N N . LEU A 1 91 ? 3.598 3.942 12.883 1.00 94.50 91 LEU A N 1
ATOM 652 C CA . LEU A 1 91 ? 4.949 3.488 12.598 1.00 94.50 91 LEU A CA 1
ATOM 653 C C . LEU A 1 91 ? 5.386 2.516 13.681 1.00 94.50 91 LEU A C 1
ATOM 655 O O . LEU A 1 91 ? 5.630 2.920 14.816 1.00 94.50 91 LEU A O 1
ATOM 659 N N . LYS A 1 92 ? 5.597 1.259 13.298 1.00 91.31 92 LYS A N 1
ATOM 660 C CA . LYS A 1 92 ? 6.396 0.338 14.099 1.00 91.31 92 LYS A CA 1
ATOM 661 C C . LYS A 1 92 ? 7.823 0.888 14.202 1.00 91.31 92 LYS A C 1
ATOM 663 O O . LYS A 1 92 ? 8.486 1.105 13.177 1.00 91.31 92 LYS A O 1
ATOM 668 N N . THR A 1 93 ? 8.285 1.139 15.422 1.00 82.56 93 THR A N 1
ATOM 669 C CA . THR A 1 93 ? 9.693 1.426 15.690 1.00 82.56 93 THR A CA 1
ATOM 670 C C . THR A 1 93 ? 10.404 0.099 15.888 1.00 82.56 93 THR A C 1
ATOM 672 O O . THR A 1 93 ? 10.121 -0.642 16.827 1.00 82.56 93 THR A O 1
ATOM 675 N N . ASP A 1 94 ? 11.320 -0.230 14.981 1.00 70.12 94 ASP A N 1
ATOM 676 C CA . ASP A 1 94 ? 12.210 -1.360 15.212 1.00 70.12 94 ASP A CA 1
ATOM 677 C C . ASP A 1 94 ? 13.084 -1.019 16.429 1.00 70.12 94 ASP A C 1
ATOM 679 O O . ASP A 1 94 ? 13.690 0.056 16.485 1.00 70.12 94 ASP A O 1
ATOM 683 N N . ALA A 1 95 ? 13.102 -1.898 17.436 1.00 45.06 95 ALA A N 1
ATOM 684 C CA . ALA A 1 95 ? 14.025 -1.773 18.555 1.00 45.06 95 ALA A CA 1
ATOM 685 C C . ALA A 1 95 ? 15.448 -1.691 17.989 1.00 45.06 95 ALA A C 1
ATOM 687 O O . ALA A 1 95 ? 15.834 -2.507 17.154 1.00 45.06 95 ALA A O 1
ATOM 688 N N . THR A 1 96 ? 16.205 -0.679 18.406 1.00 40.56 96 THR A N 1
ATOM 689 C CA . THR A 1 96 ? 17.572 -0.420 17.958 1.00 40.56 96 THR A CA 1
ATOM 690 C C . THR A 1 96 ? 18.401 -1.702 17.988 1.00 40.56 96 THR A C 1
ATOM 692 O O . THR A 1 96 ? 18.714 -2.207 19.062 1.00 40.56 96 THR A O 1
ATOM 695 N N . THR A 1 97 ? 18.782 -2.238 16.827 1.00 30.38 97 THR A N 1
ATOM 696 C CA . THR A 1 97 ? 19.994 -3.056 16.690 1.00 30.38 97 THR A CA 1
ATOM 697 C C . THR A 1 97 ? 20.426 -3.173 15.228 1.00 30.38 97 THR A C 1
ATOM 699 O O . THR A 1 97 ? 19.711 -3.694 14.381 1.00 30.38 97 THR A O 1
ATOM 702 N N . THR A 1 98 ? 21.620 -2.628 14.991 1.00 28.88 98 THR A N 1
ATOM 703 C CA . THR A 1 98 ? 22.715 -3.103 14.133 1.00 28.88 98 THR A CA 1
ATOM 704 C C . THR A 1 98 ? 22.375 -3.630 12.740 1.00 28.88 98 THR A C 1
ATOM 706 O O . THR A 1 98 ? 21.785 -4.692 12.570 1.00 28.88 98 THR A O 1
ATOM 709 N N . ALA A 1 99 ? 22.887 -2.915 11.734 1.00 34.62 99 ALA A N 1
ATOM 710 C CA . ALA A 1 99 ? 23.006 -3.372 10.357 1.00 34.62 99 ALA A CA 1
ATOM 711 C C . ALA A 1 99 ? 23.534 -4.816 10.299 1.00 34.62 99 ALA A C 1
ATOM 713 O O . ALA A 1 99 ? 24.695 -5.085 10.608 1.00 34.62 99 ALA A O 1
ATOM 714 N N . ALA A 1 100 ? 22.668 -5.746 9.904 1.00 33.84 100 ALA A N 1
ATOM 715 C CA . ALA A 1 100 ? 23.063 -7.103 9.583 1.00 33.84 100 ALA A CA 1
ATOM 716 C C . ALA A 1 100 ? 23.734 -7.100 8.203 1.00 33.84 100 ALA A C 1
ATOM 718 O O . ALA A 1 100 ? 23.067 -7.068 7.168 1.00 33.84 100 ALA A O 1
ATOM 719 N N . THR A 1 101 ? 25.065 -7.138 8.190 1.00 33.06 101 THR A N 1
ATOM 720 C CA . THR A 1 101 ? 25.837 -7.575 7.026 1.00 33.06 101 THR A CA 1
ATOM 721 C C . THR A 1 101 ? 25.517 -9.049 6.797 1.00 33.06 101 THR A C 1
ATOM 723 O O . THR A 1 101 ? 25.866 -9.895 7.617 1.00 33.06 101 THR A O 1
ATOM 726 N N . THR A 1 102 ? 24.825 -9.364 5.705 1.00 31.31 102 THR A N 1
ATOM 727 C CA . THR A 1 102 ? 24.597 -10.745 5.270 1.00 31.31 102 THR A CA 1
ATOM 728 C C . THR A 1 102 ? 25.270 -10.967 3.925 1.00 31.31 102 THR A C 1
ATOM 730 O O . THR A 1 102 ? 25.155 -10.171 2.995 1.00 31.31 102 THR A O 1
ATOM 733 N N . THR A 1 103 ? 26.053 -12.038 3.876 1.00 30.45 103 THR A N 1
ATOM 734 C CA . THR A 1 103 ? 26.853 -12.478 2.739 1.00 30.45 103 THR A CA 1
ATOM 735 C C . THR A 1 103 ? 25.945 -12.930 1.598 1.00 30.45 103 THR A C 1
ATOM 737 O O . THR A 1 103 ? 24.999 -13.689 1.809 1.00 30.45 103 THR A O 1
ATOM 740 N N . ALA A 1 104 ? 26.243 -12.453 0.391 1.00 36.53 104 ALA A N 1
ATOM 741 C CA . ALA A 1 104 ? 25.501 -12.742 -0.827 1.00 36.53 104 ALA A CA 1
ATOM 742 C C . ALA A 1 104 ? 25.481 -14.246 -1.148 1.00 36.53 104 ALA A C 1
ATOM 744 O O . ALA A 1 104 ? 26.530 -14.877 -1.286 1.00 36.53 104 ALA A O 1
ATOM 745 N N . ALA A 1 105 ? 24.282 -14.802 -1.328 1.00 33.16 105 ALA A N 1
ATOM 746 C CA . ALA A 1 105 ? 24.100 -16.063 -2.032 1.00 33.16 105 ALA A CA 1
ATOM 747 C C . ALA A 1 105 ? 24.154 -15.790 -3.543 1.00 33.16 105 ALA A C 1
ATOM 749 O O . ALA A 1 105 ? 23.457 -14.912 -4.053 1.00 33.16 105 ALA A O 1
ATOM 750 N N . ALA A 1 106 ? 25.013 -16.527 -4.247 1.00 33.00 106 ALA A N 1
ATOM 751 C CA . ALA A 1 106 ? 25.184 -16.433 -5.688 1.00 33.00 106 ALA A CA 1
ATOM 752 C C . ALA A 1 106 ? 23.878 -16.786 -6.419 1.00 33.00 106 ALA A C 1
ATOM 754 O O . ALA A 1 106 ? 23.338 -17.881 -6.259 1.00 33.00 106 ALA A O 1
ATOM 755 N N . ALA A 1 107 ? 23.383 -15.851 -7.229 1.00 35.78 107 ALA A N 1
ATOM 756 C CA . ALA A 1 107 ? 22.252 -16.073 -8.115 1.00 35.78 107 ALA A CA 1
ATOM 757 C C . ALA A 1 107 ? 22.689 -16.922 -9.318 1.00 35.78 107 ALA A C 1
ATOM 759 O O . ALA A 1 107 ? 23.630 -16.572 -10.030 1.00 35.78 107 ALA A O 1
ATOM 760 N N . THR A 1 108 ? 21.991 -18.030 -9.554 1.00 32.41 108 THR A N 1
ATOM 761 C CA . THR A 1 108 ? 22.074 -18.810 -10.789 1.00 32.41 108 THR A CA 1
ATOM 762 C C . THR A 1 108 ? 21.215 -18.153 -11.869 1.00 32.41 108 THR A C 1
ATOM 764 O O . THR A 1 108 ? 20.042 -17.852 -11.664 1.00 32.41 108 THR A O 1
ATOM 767 N N . THR A 1 109 ? 21.825 -17.900 -13.023 1.00 33.75 109 THR A N 1
ATOM 768 C CA . THR A 1 109 ? 21.239 -17.236 -14.193 1.00 33.75 109 THR A CA 1
ATOM 769 C C . THR A 1 109 ? 20.274 -18.167 -14.939 1.00 33.75 109 THR A C 1
ATOM 771 O O . THR A 1 109 ? 20.721 -19.214 -15.412 1.00 33.75 109 THR A O 1
ATOM 774 N N . PRO A 1 110 ? 18.989 -17.814 -15.147 1.00 38.34 110 PRO A N 1
ATOM 775 C CA . PRO A 1 110 ? 18.164 -18.443 -16.169 1.00 38.34 110 PRO A CA 1
ATOM 776 C C . PRO A 1 110 ? 18.233 -17.669 -17.493 1.00 38.34 110 PRO A C 1
ATOM 778 O O . PRO A 1 110 ? 18.434 -16.456 -17.534 1.00 38.34 110 PRO A O 1
ATOM 781 N N . SER A 1 111 ? 18.059 -18.433 -18.568 1.00 39.00 111 SER A N 1
ATOM 782 C CA . SER A 1 111 ? 18.175 -18.076 -19.983 1.00 39.00 111 SER A CA 1
ATOM 783 C C . SER A 1 111 ? 17.294 -16.901 -20.444 1.00 39.00 111 SER A C 1
ATOM 785 O O . SER A 1 111 ? 16.221 -16.641 -19.901 1.00 39.00 111 SER A O 1
ATOM 787 N N . ALA A 1 112 ? 17.761 -16.208 -21.485 1.00 46.00 112 ALA A N 1
ATOM 788 C CA . ALA A 1 112 ? 17.218 -14.967 -22.021 1.00 46.00 112 ALA A CA 1
ATOM 789 C C . ALA A 1 112 ? 15.818 -15.118 -22.655 1.00 46.00 112 ALA A C 1
ATOM 791 O O . ALA A 1 112 ? 15.669 -15.601 -23.775 1.00 46.00 112 ALA A O 1
ATOM 792 N N . SER A 1 113 ? 14.803 -14.580 -21.978 1.00 45.91 113 SER A N 1
ATOM 793 C CA . SER A 1 113 ? 13.688 -13.883 -22.632 1.00 45.91 113 SER A CA 1
ATOM 794 C C . SER A 1 113 ? 13.944 -12.380 -22.522 1.00 45.91 113 SER A C 1
ATOM 796 O O . SER A 1 113 ? 14.478 -11.920 -21.514 1.00 45.91 113 SER A O 1
ATOM 798 N N . SER A 1 114 ? 13.591 -11.611 -23.552 1.00 54.31 114 SER A N 1
ATOM 799 C CA . SER A 1 114 ? 13.774 -10.156 -23.642 1.00 54.31 114 SER A CA 1
ATOM 800 C C . SER A 1 114 ? 12.918 -9.410 -22.611 1.00 54.31 114 SER A C 1
ATOM 802 O O . SER A 1 114 ? 11.859 -8.860 -22.901 1.00 54.31 114 SER A O 1
ATOM 804 N N . VAL A 1 115 ? 13.376 -9.423 -21.365 1.00 63.38 115 VAL A N 1
ATOM 805 C CA . VAL A 1 115 ? 12.776 -8.716 -20.239 1.00 63.38 115 VAL A CA 1
ATOM 806 C C . VAL A 1 115 ? 13.341 -7.301 -20.193 1.00 63.38 115 VAL A C 1
ATOM 808 O O . VAL A 1 115 ? 14.552 -7.119 -20.098 1.00 63.38 115 VAL A O 1
ATOM 811 N N . VAL A 1 116 ? 12.462 -6.298 -20.216 1.00 78.44 116 VAL A N 1
ATOM 812 C CA . VAL A 1 116 ? 12.847 -4.896 -19.994 1.00 78.44 116 VAL A CA 1
ATOM 813 C C . VAL A 1 116 ? 12.425 -4.501 -18.588 1.00 78.44 116 VAL A C 1
ATOM 815 O O . VAL A 1 116 ? 11.263 -4.656 -18.218 1.00 78.44 116 VAL A O 1
ATOM 818 N N . THR A 1 117 ? 13.354 -3.984 -17.799 1.00 84.44 117 THR A N 1
ATOM 819 C CA . THR A 1 117 ? 13.100 -3.472 -16.447 1.00 84.44 117 THR A CA 1
ATOM 820 C C . THR A 1 117 ? 13.342 -1.964 -16.391 1.00 84.44 117 THR A C 1
ATOM 822 O O . THR A 1 117 ? 14.053 -1.439 -17.254 1.00 84.44 117 THR A O 1
ATOM 825 N N . PRO A 1 118 ? 12.811 -1.257 -15.377 1.00 83.94 118 PRO A N 1
ATOM 826 C CA . PRO A 1 118 ? 13.233 0.097 -15.050 1.00 83.94 118 PRO A CA 1
ATOM 827 C C . PRO A 1 118 ? 14.756 0.239 -15.046 1.00 83.94 118 PRO A C 1
ATOM 829 O O . PRO A 1 118 ? 15.469 -0.569 -14.447 1.00 83.94 118 PRO A O 1
ATOM 832 N N . SER A 1 119 ? 15.247 1.272 -15.723 1.00 80.12 119 SER A N 1
ATOM 833 C CA . SER A 1 119 ? 16.664 1.614 -15.829 1.00 80.12 119 SER A CA 1
ATOM 834 C C . SER A 1 119 ? 16.832 3.137 -15.899 1.00 80.12 119 SER A C 1
ATOM 836 O O . SER A 1 119 ? 15.857 3.864 -16.086 1.00 80.12 119 SER A O 1
ATOM 838 N N . GLY A 1 120 ? 18.056 3.631 -15.690 1.00 80.50 120 GLY A N 1
ATOM 839 C CA . GLY A 1 120 ? 18.379 5.065 -15.769 1.00 80.50 120 GLY A CA 1
ATOM 840 C C . GLY A 1 120 ? 18.140 5.883 -14.490 1.00 80.50 120 GLY A C 1
ATOM 841 O O . GLY A 1 120 ? 18.424 7.076 -14.485 1.00 80.50 120 GLY A O 1
ATOM 842 N N . GLY A 1 121 ? 17.663 5.263 -13.406 1.00 87.12 121 GLY A N 1
ATOM 843 C CA . GLY A 1 121 ? 17.520 5.884 -12.081 1.00 87.12 121 GLY A CA 1
ATOM 844 C C . GLY A 1 121 ? 18.554 5.395 -11.058 1.00 87.12 121 GLY A C 1
ATOM 845 O O . GLY A 1 121 ? 19.325 4.473 -11.327 1.00 87.12 121 GLY A O 1
ATOM 846 N N . THR A 1 122 ? 18.559 5.992 -9.861 1.00 93.75 122 THR A N 1
ATOM 847 C CA . THR A 1 122 ? 19.459 5.588 -8.765 1.00 93.75 122 THR A CA 1
ATOM 848 C C . THR A 1 122 ? 19.064 4.236 -8.169 1.00 93.75 122 THR A C 1
ATOM 850 O O . THR A 1 122 ? 17.882 3.896 -8.098 1.00 93.75 122 THR A O 1
ATOM 853 N N . ASN A 1 123 ? 20.054 3.475 -7.696 1.00 93.81 123 ASN A N 1
ATOM 854 C CA . ASN A 1 123 ? 19.849 2.207 -6.995 1.00 93.81 123 ASN A CA 1
ATOM 855 C C . ASN A 1 123 ? 20.636 2.166 -5.677 1.00 93.81 123 ASN A C 1
ATOM 857 O O . ASN A 1 123 ? 21.548 1.364 -5.499 1.00 93.81 123 ASN A O 1
ATOM 861 N N . THR A 1 124 ? 20.315 3.080 -4.767 1.00 94.19 124 THR A N 1
ATOM 862 C CA . THR A 1 124 ? 21.013 3.217 -3.478 1.00 94.19 124 THR A CA 1
ATOM 863 C C . THR A 1 124 ? 20.252 2.574 -2.325 1.00 94.19 124 THR A C 1
ATOM 865 O O . THR A 1 124 ? 20.857 2.224 -1.315 1.00 94.19 124 THR A O 1
ATOM 868 N N . ARG A 1 125 ? 18.929 2.392 -2.454 1.00 92.38 125 ARG A N 1
ATOM 869 C CA . ARG A 1 125 ? 18.093 1.842 -1.375 1.00 92.38 125 ARG A CA 1
ATOM 870 C C . ARG A 1 125 ? 18.157 0.329 -1.280 1.00 92.38 125 ARG A C 1
ATOM 872 O O . ARG A 1 125 ? 18.185 -0.195 -0.174 1.00 92.38 125 ARG A O 1
ATOM 879 N N . CYS A 1 126 ? 18.204 -0.346 -2.422 1.00 94.75 126 CYS A N 1
ATOM 880 C CA . CYS A 1 126 ? 18.349 -1.795 -2.504 1.00 94.75 126 CYS A CA 1
ATOM 881 C C . CYS A 1 126 ? 19.436 -2.130 -3.527 1.00 94.75 126 CYS A C 1
ATOM 883 O O . CYS A 1 126 ? 19.150 -2.685 -4.584 1.00 94.75 126 CYS A O 1
ATOM 885 N N . ALA A 1 127 ? 20.681 -1.754 -3.225 1.00 94.94 127 ALA A N 1
ATOM 886 C CA . ALA A 1 127 ? 21.815 -1.884 -4.144 1.00 94.94 127 ALA A CA 1
ATOM 887 C C . ALA A 1 127 ? 22.039 -3.327 -4.641 1.00 94.94 127 ALA A C 1
ATOM 889 O O . ALA A 1 127 ? 22.515 -3.534 -5.753 1.00 94.94 127 ALA A O 1
ATOM 890 N N . GLN A 1 128 ? 21.651 -4.321 -3.838 1.00 93.19 128 GLN A N 1
ATOM 891 C CA . GLN A 1 128 ? 21.713 -5.743 -4.175 1.00 93.19 128 GLN A CA 1
ATOM 892 C C . GLN A 1 128 ? 20.647 -6.206 -5.184 1.00 93.19 128 GLN A C 1
ATOM 894 O O . GLN A 1 128 ? 20.799 -7.267 -5.782 1.00 93.19 128 GLN A O 1
ATOM 899 N N . ASN A 1 129 ? 19.578 -5.432 -5.386 1.00 92.94 129 ASN A N 1
ATOM 900 C CA . ASN A 1 129 ? 18.501 -5.767 -6.312 1.00 92.94 129 ASN A CA 1
ATOM 901 C C . ASN A 1 129 ? 18.673 -4.970 -7.609 1.00 92.94 129 ASN A C 1
ATOM 903 O O . ASN A 1 129 ? 18.698 -3.738 -7.594 1.00 92.94 129 ASN A O 1
ATOM 907 N N . SER A 1 130 ? 18.763 -5.666 -8.741 1.00 89.88 130 SER A N 1
ATOM 908 C CA . SER A 1 130 ? 18.782 -5.059 -10.074 1.00 89.88 130 SER A CA 1
ATOM 909 C C . SER A 1 130 ? 17.377 -5.006 -10.689 1.00 89.88 130 SER A C 1
ATOM 911 O O . SER A 1 130 ? 16.459 -5.700 -10.254 1.00 89.88 130 SER A O 1
ATOM 913 N N . GLY A 1 131 ? 17.188 -4.153 -11.699 1.00 86.69 131 GLY A N 1
ATOM 914 C CA . GLY A 1 131 ? 15.904 -4.022 -12.400 1.00 86.69 131 GLY A CA 1
ATOM 915 C C . GLY A 1 131 ? 14.835 -3.216 -11.654 1.00 86.69 131 GLY A C 1
ATOM 916 O O . GLY A 1 131 ? 13.666 -3.261 -12.022 1.00 86.69 131 GLY A O 1
ATOM 917 N N . MET A 1 132 ? 15.226 -2.467 -10.622 1.00 92.50 132 MET A N 1
ATOM 918 C CA . MET A 1 132 ? 14.396 -1.485 -9.924 1.00 92.50 132 MET A CA 1
ATOM 919 C C . MET A 1 132 ? 15.220 -0.236 -9.597 1.00 92.50 132 MET A C 1
ATOM 921 O O . MET A 1 132 ? 16.442 -0.303 -9.468 1.00 92.50 132 MET A O 1
ATOM 925 N N . ILE A 1 133 ? 14.539 0.905 -9.462 1.00 94.50 133 ILE A N 1
ATOM 926 C CA . ILE A 1 133 ? 15.150 2.209 -9.162 1.00 94.50 133 ILE A CA 1
ATOM 927 C C . ILE A 1 133 ? 14.471 2.857 -7.953 1.00 94.50 133 ILE A C 1
ATOM 929 O O . ILE A 1 133 ? 13.277 2.650 -7.725 1.00 94.50 133 ILE A O 1
ATOM 933 N N . ASP A 1 134 ? 15.213 3.670 -7.201 1.00 95.50 134 ASP A N 1
ATOM 934 C CA . ASP A 1 134 ? 14.761 4.269 -5.938 1.00 95.50 134 ASP A CA 1
ATOM 935 C C . ASP A 1 134 ? 13.482 5.104 -6.098 1.00 95.50 134 ASP A C 1
ATOM 937 O O . ASP A 1 134 ? 12.601 5.042 -5.241 1.00 95.50 134 ASP A O 1
ATOM 941 N N . GLU A 1 135 ? 13.340 5.824 -7.216 1.00 95.88 135 GLU A N 1
ATOM 942 C CA . GLU A 1 135 ? 12.138 6.608 -7.528 1.00 95.88 135 GLU A CA 1
ATOM 943 C C . GLU A 1 135 ? 10.870 5.739 -7.508 1.00 95.88 135 GLU A C 1
ATOM 945 O O . GLU A 1 135 ? 9.882 6.082 -6.858 1.00 95.88 135 GLU A O 1
ATOM 950 N N . LEU A 1 136 ? 10.904 4.574 -8.163 1.00 95.38 136 LEU A N 1
ATOM 951 C CA . LEU A 1 136 ? 9.747 3.681 -8.222 1.00 95.38 136 LEU A CA 1
ATOM 952 C C . LEU A 1 136 ? 9.489 2.991 -6.882 1.00 95.38 136 LEU A C 1
ATOM 954 O O . LEU A 1 136 ? 8.333 2.750 -6.543 1.00 95.38 136 LEU A O 1
ATOM 958 N N . ARG A 1 137 ? 10.534 2.712 -6.093 1.00 97.12 137 ARG A N 1
ATOM 959 C CA . ARG A 1 137 ? 10.386 2.164 -4.733 1.00 97.12 137 ARG A CA 1
ATOM 960 C C . ARG A 1 137 ? 9.593 3.116 -3.844 1.00 97.12 137 ARG A C 1
ATOM 962 O O . ARG A 1 137 ? 8.633 2.703 -3.190 1.00 97.12 137 ARG A O 1
ATOM 969 N N . PHE A 1 138 ? 9.960 4.399 -3.862 1.00 95.94 138 PHE A N 1
ATOM 970 C CA . PHE A 1 138 ? 9.222 5.436 -3.146 1.00 95.94 138 PHE A CA 1
ATOM 971 C C . PHE A 1 138 ? 7.810 5.593 -3.690 1.00 95.94 138 PHE A C 1
ATOM 973 O O . PHE A 1 138 ? 6.867 5.579 -2.907 1.00 95.94 138 PHE A O 1
ATOM 980 N N . LEU A 1 139 ? 7.638 5.614 -5.013 1.00 96.94 139 LEU A N 1
ATOM 981 C CA . LEU A 1 139 ? 6.316 5.699 -5.624 1.00 96.94 139 LEU A CA 1
ATOM 982 C C . LEU A 1 139 ? 5.391 4.555 -5.182 1.00 96.94 139 LEU A C 1
ATOM 984 O O . LEU A 1 139 ? 4.258 4.812 -4.774 1.00 96.94 139 LEU A O 1
ATOM 988 N N . PHE A 1 140 ? 5.859 3.302 -5.210 1.00 96.00 140 PHE A N 1
ATOM 989 C CA . PHE A 1 140 ? 5.084 2.163 -4.717 1.00 96.00 140 PHE A CA 1
ATOM 990 C C . PHE A 1 140 ? 4.714 2.344 -3.245 1.00 96.00 140 PHE A C 1
ATOM 992 O O . PHE A 1 140 ? 3.531 2.268 -2.908 1.00 96.00 140 PHE A O 1
ATOM 999 N N . ARG A 1 141 ? 5.698 2.605 -2.376 1.00 96.44 141 ARG A N 1
ATOM 1000 C CA . ARG A 1 141 ? 5.485 2.811 -0.935 1.00 96.44 141 ARG A CA 1
ATOM 1001 C C . ARG A 1 141 ? 4.451 3.910 -0.672 1.00 96.44 141 ARG A C 1
ATOM 1003 O O . ARG A 1 141 ? 3.471 3.689 0.038 1.00 96.44 141 ARG A O 1
ATOM 1010 N N . ASP A 1 142 ? 4.649 5.072 -1.280 1.00 97.31 142 ASP A N 1
ATOM 1011 C CA . ASP A 1 142 ? 3.879 6.282 -1.005 1.00 97.31 142 ASP A CA 1
ATOM 1012 C C . ASP A 1 142 ? 2.450 6.157 -1.522 1.00 97.31 142 ASP A C 1
ATOM 1014 O O . ASP A 1 142 ? 1.508 6.524 -0.823 1.00 97.31 142 ASP A O 1
ATOM 1018 N N . MET A 1 143 ? 2.244 5.545 -2.693 1.00 97.00 143 MET A N 1
ATOM 1019 C CA . MET A 1 143 ? 0.894 5.284 -3.193 1.00 97.00 143 MET A CA 1
ATOM 1020 C C . MET A 1 143 ? 0.122 4.294 -2.313 1.00 97.00 143 MET A C 1
ATOM 1022 O 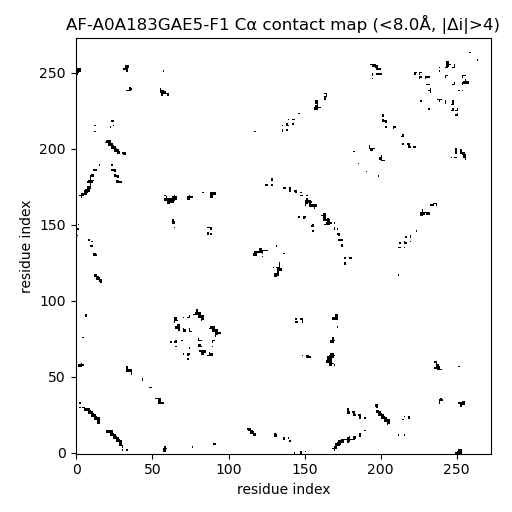O . MET A 1 143 ? -1.082 4.481 -2.107 1.00 97.00 143 MET A O 1
ATOM 1026 N N . HIS A 1 144 ? 0.783 3.264 -1.775 1.00 95.69 144 HIS A N 1
ATOM 1027 C CA . HIS A 1 144 ? 0.150 2.347 -0.826 1.00 95.69 144 HIS A CA 1
ATOM 1028 C C . HIS A 1 144 ? -0.221 3.070 0.468 1.00 95.69 144 HIS A C 1
ATOM 1030 O O . HIS A 1 144 ? -1.381 3.015 0.877 1.00 95.69 144 HIS A O 1
ATOM 1036 N N . ASN A 1 145 ? 0.722 3.790 1.080 1.00 98.00 145 ASN A N 1
ATOM 1037 C CA . ASN A 1 145 ? 0.484 4.490 2.342 1.00 98.00 145 ASN A CA 1
ATOM 1038 C C . ASN A 1 145 ? -0.546 5.612 2.205 1.00 98.00 145 ASN A C 1
ATOM 1040 O O . ASN A 1 145 ? -1.427 5.726 3.053 1.00 98.00 145 ASN A O 1
ATOM 1044 N N . TYR A 1 146 ? -0.543 6.357 1.099 1.00 98.00 146 TYR A N 1
ATOM 1045 C CA . TYR A 1 146 ? -1.588 7.337 0.813 1.00 98.00 146 TYR A CA 1
ATOM 1046 C C . TYR A 1 146 ? -2.981 6.691 0.828 1.00 98.00 146 TYR A C 1
ATOM 1048 O O . TYR A 1 146 ? -3.894 7.174 1.495 1.00 98.00 146 TYR A O 1
ATOM 1056 N N . ARG A 1 147 ? -3.163 5.561 0.135 1.00 97.19 147 ARG A N 1
ATOM 1057 C CA . ARG A 1 147 ? -4.459 4.867 0.076 1.00 97.19 147 ARG A CA 1
ATOM 1058 C C . ARG A 1 147 ? -4.850 4.201 1.397 1.00 97.19 147 ARG A C 1
ATOM 1060 O O . ARG A 1 147 ? -6.034 4.193 1.744 1.00 97.19 147 ARG A O 1
ATOM 1067 N N . ARG A 1 148 ? -3.877 3.686 2.152 1.00 97.50 148 ARG A N 1
ATOM 1068 C CA . ARG A 1 148 ? -4.079 3.183 3.520 1.00 97.50 148 ARG A CA 1
ATOM 1069 C C . ARG A 1 148 ? -4.549 4.302 4.447 1.00 97.50 148 ARG A C 1
ATOM 1071 O O . ARG A 1 148 ? -5.554 4.120 5.121 1.00 97.50 148 ARG A O 1
ATOM 1078 N N . SER A 1 149 ? -3.929 5.480 4.381 1.00 98.06 149 SER A N 1
ATOM 1079 C CA . SER A 1 149 ? -4.353 6.683 5.111 1.00 98.06 149 SER A CA 1
ATOM 1080 C C . SER A 1 149 ? -5.769 7.123 4.726 1.00 98.06 149 SER A C 1
ATOM 1082 O O . SER A 1 149 ? -6.618 7.302 5.596 1.00 98.06 149 SER A O 1
ATOM 1084 N N . GLN A 1 150 ? -6.096 7.186 3.427 1.00 97.94 150 GLN A N 1
ATOM 1085 C CA . GLN A 1 150 ? -7.469 7.494 2.995 1.00 97.94 150 GLN A CA 1
ATOM 1086 C C . GLN A 1 150 ? -8.489 6.472 3.514 1.00 97.94 150 GLN A C 1
ATOM 1088 O O . GLN A 1 150 ? -9.614 6.840 3.843 1.00 97.94 150 GLN A O 1
ATOM 1093 N N . THR A 1 151 ? -8.107 5.200 3.622 1.00 97.25 151 THR A N 1
ATOM 1094 C CA . THR A 1 151 ? -8.969 4.177 4.226 1.00 97.25 151 THR A CA 1
ATOM 1095 C C . THR A 1 151 ? -9.118 4.394 5.723 1.00 97.25 151 THR A C 1
ATOM 1097 O O . THR A 1 151 ? -10.244 4.375 6.210 1.00 97.25 151 THR A O 1
ATOM 1100 N N . ALA A 1 152 ? -8.018 4.639 6.439 1.00 97.56 152 ALA A N 1
ATOM 1101 C CA . ALA A 1 152 ? -8.053 4.941 7.863 1.00 97.56 152 ALA A CA 1
ATOM 1102 C C . ALA A 1 152 ? -8.981 6.133 8.134 1.00 97.56 152 ALA A C 1
ATOM 1104 O O . ALA A 1 152 ? -9.814 6.047 9.017 1.00 97.56 152 ALA A O 1
ATOM 1105 N N . LEU A 1 153 ? -8.958 7.166 7.288 1.00 97.38 153 LEU A N 1
ATOM 1106 C CA . LEU A 1 153 ? -9.866 8.321 7.334 1.00 97.38 153 LEU A CA 1
ATOM 1107 C C . LEU A 1 153 ? -11.327 8.030 6.930 1.00 97.38 153 LEU A C 1
ATOM 1109 O O . LEU A 1 153 ? -12.133 8.958 6.895 1.00 97.38 153 LEU A O 1
ATOM 1113 N N . GLY A 1 154 ? -11.680 6.799 6.550 1.00 96.62 154 GLY A N 1
ATOM 1114 C CA . GLY A 1 154 ? -13.026 6.455 6.076 1.00 96.62 154 GLY A CA 1
ATOM 1115 C C . GLY A 1 154 ? -13.376 7.056 4.708 1.00 96.62 154 GLY A C 1
ATOM 1116 O O . GLY A 1 154 ? -14.545 7.267 4.404 1.00 96.62 154 GLY A O 1
ATOM 1117 N N . LYS A 1 155 ? -12.381 7.359 3.862 1.00 97.12 155 LYS A N 1
ATOM 1118 C CA . LYS A 1 155 ? -12.556 8.008 2.544 1.00 97.12 155 LYS A CA 1
ATOM 1119 C C . LYS A 1 155 ? -12.500 7.036 1.361 1.00 97.12 155 LYS A C 1
ATOM 1121 O O . LYS A 1 155 ? -12.603 7.446 0.205 1.00 97.12 155 LYS A O 1
ATOM 1126 N N . THR A 1 156 ? -12.364 5.738 1.619 1.00 95.75 156 THR A N 1
ATOM 1127 C CA . THR A 1 156 ? -12.339 4.713 0.566 1.00 95.75 156 THR A CA 1
ATOM 1128 C C . THR A 1 156 ? -13.756 4.281 0.203 1.00 95.75 156 THR A C 1
ATOM 1130 O O . THR A 1 156 ? -14.438 3.635 0.991 1.00 95.75 156 THR A O 1
ATOM 1133 N N . ILE A 1 157 ? -14.202 4.622 -1.006 1.00 94.56 157 ILE A N 1
ATOM 1134 C CA . ILE A 1 157 ? -15.523 4.248 -1.531 1.00 94.56 157 ILE A CA 1
ATOM 1135 C C . ILE A 1 157 ? -15.501 2.788 -2.002 1.00 94.56 157 ILE A C 1
ATOM 1137 O O . ILE A 1 157 ? -14.597 2.401 -2.741 1.00 94.56 157 ILE A O 1
ATOM 1141 N N . LYS A 1 158 ? -16.511 1.996 -1.630 1.00 93.31 158 LYS A N 1
ATOM 1142 C CA . LYS A 1 158 ? -16.726 0.632 -2.142 1.00 93.31 158 LYS A CA 1
ATOM 1143 C C . LYS A 1 158 ? -17.699 0.599 -3.321 1.00 93.31 158 LYS A C 1
ATOM 1145 O O . LYS A 1 158 ? -18.304 1.608 -3.677 1.00 93.31 158 LYS A O 1
ATOM 1150 N N . ASN A 1 159 ? -17.881 -0.574 -3.917 1.00 92.81 159 ASN A N 1
ATOM 1151 C CA . ASN A 1 159 ? -18.736 -0.784 -5.088 1.00 92.81 159 ASN A CA 1
ATOM 1152 C C . ASN A 1 159 ? -20.195 -0.314 -4.921 1.00 92.81 159 ASN A C 1
ATOM 1154 O O . ASN A 1 159 ? -20.830 0.056 -5.899 1.00 92.81 159 ASN A O 1
ATOM 1158 N N . THR A 1 160 ? -20.713 -0.249 -3.693 1.00 92.50 160 THR A N 1
ATOM 1159 C CA . THR A 1 160 ? -22.059 0.277 -3.405 1.00 92.50 160 THR A CA 1
ATOM 1160 C C . THR A 1 160 ? -22.138 1.812 -3.371 1.00 92.50 160 THR A C 1
ATOM 1162 O O . THR A 1 160 ? -23.145 2.351 -2.920 1.00 92.50 160 THR A O 1
ATOM 1165 N N . GLY A 1 161 ? -21.054 2.530 -3.681 1.00 93.00 161 GLY A N 1
ATOM 1166 C CA . GLY A 1 161 ? -20.962 3.991 -3.546 1.00 93.00 161 GLY A CA 1
ATOM 1167 C C . GLY A 1 161 ? -20.844 4.503 -2.104 1.00 93.00 161 GLY A C 1
ATOM 1168 O O . GLY A 1 161 ? -20.666 5.699 -1.894 1.00 93.00 161 GLY A O 1
ATOM 1169 N N . ARG A 1 162 ? -20.904 3.617 -1.100 1.00 94.44 162 ARG A N 1
ATOM 1170 C CA . ARG A 1 162 ? -20.702 3.966 0.316 1.00 94.44 162 ARG A CA 1
ATOM 1171 C C . ARG A 1 162 ? -19.217 3.957 0.667 1.00 94.44 162 ARG A C 1
ATOM 1173 O O . ARG A 1 162 ? -18.430 3.280 0.008 1.00 94.44 162 ARG A O 1
ATOM 1180 N N . TYR A 1 163 ? -18.846 4.653 1.731 1.00 95.88 163 TYR A N 1
ATOM 1181 C CA . TYR A 1 163 ? -17.502 4.568 2.290 1.00 95.88 163 TYR A CA 1
ATOM 1182 C C . TYR A 1 163 ? -17.304 3.273 3.086 1.00 95.88 163 TYR A C 1
ATOM 1184 O O . TYR A 1 163 ? -18.248 2.733 3.671 1.00 95.88 163 TYR A O 1
ATOM 1192 N N . LEU A 1 164 ? -16.076 2.761 3.076 1.00 95.38 164 LEU A N 1
ATOM 1193 C CA . LEU A 1 164 ? -15.617 1.786 4.054 1.00 95.38 164 LEU A CA 1
ATOM 1194 C C . LEU A 1 164 ? -15.525 2.446 5.444 1.00 95.38 164 LEU A C 1
ATOM 1196 O O . LEU A 1 164 ? -15.302 3.657 5.517 1.00 95.38 164 LEU A O 1
ATOM 1200 N N . PRO A 1 165 ? -15.686 1.676 6.535 1.00 96.12 165 PRO A N 1
ATOM 1201 C CA . PRO A 1 165 ? -15.533 2.192 7.892 1.00 96.12 165 PRO A CA 1
ATOM 1202 C C . PRO A 1 165 ? -14.192 2.891 8.099 1.00 96.12 165 PRO A C 1
ATOM 1204 O O . PRO A 1 165 ? -13.172 2.445 7.568 1.00 96.12 165 PRO A O 1
ATOM 1207 N N . GLN A 1 166 ? -14.203 3.950 8.903 1.00 96.44 166 GLN A N 1
ATOM 1208 C CA . GLN A 1 166 ? -12.989 4.580 9.408 1.00 96.44 166 GLN A CA 1
ATOM 1209 C C . GLN A 1 166 ? -12.161 3.532 10.157 1.00 96.44 166 GLN A C 1
ATOM 1211 O O . GLN A 1 166 ? -12.701 2.806 10.991 1.00 96.44 166 GLN A O 1
ATOM 1216 N N . GLY A 1 167 ? -10.884 3.404 9.804 1.00 93.94 167 GLY A N 1
ATOM 1217 C CA . GLY A 1 167 ? -9.972 2.444 10.426 1.00 93.94 167 GLY A CA 1
ATOM 1218 C C . GLY A 1 167 ? -9.293 3.021 11.663 1.00 93.94 167 GLY A C 1
ATOM 1219 O O . GLY A 1 167 ? -9.371 4.213 11.912 1.00 93.94 167 GLY A O 1
ATO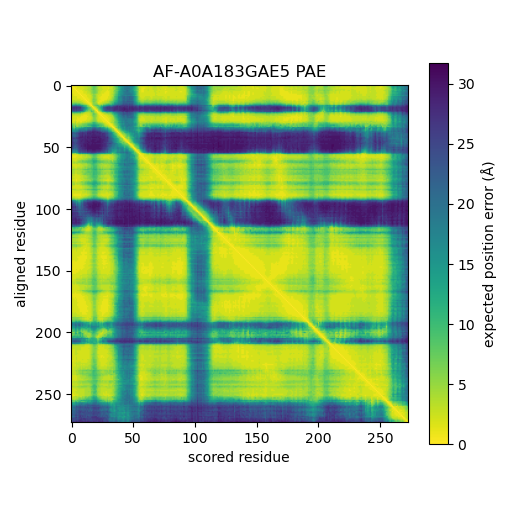M 1220 N N . SER A 1 168 ? -8.587 2.202 12.420 1.00 93.06 168 SER A N 1
ATOM 1221 C CA . SER A 1 168 ? -7.620 2.625 13.434 1.00 93.06 168 SER A CA 1
ATOM 1222 C C . SER A 1 168 ? -6.374 1.757 13.324 1.00 93.06 168 SER A C 1
ATOM 1224 O O . SER A 1 168 ? -6.386 0.740 12.629 1.00 93.06 168 SER A O 1
ATOM 1226 N N . ASN A 1 169 ? -5.277 2.170 13.970 1.00 94.12 169 ASN A N 1
ATOM 1227 C CA . ASN A 1 169 ? -4.079 1.336 14.111 1.00 94.12 169 ASN A CA 1
ATOM 1228 C C . ASN A 1 169 ? -3.493 0.838 12.766 1.00 94.12 169 ASN A C 1
ATOM 1230 O O . ASN A 1 169 ? -2.810 -0.185 12.692 1.00 94.12 169 ASN A O 1
ATOM 1234 N N . MET A 1 170 ? -3.773 1.570 11.683 1.00 97.00 170 MET A N 1
ATOM 1235 C CA . MET A 1 170 ? -3.348 1.244 10.327 1.00 97.00 170 MET A CA 1
ATOM 1236 C C . MET A 1 170 ? -1.853 1.520 10.202 1.00 97.00 170 MET A C 1
ATOM 1238 O O . MET A 1 170 ? -1.414 2.661 10.350 1.00 97.00 170 MET A O 1
ATOM 1242 N N . GLN A 1 171 ? -1.064 0.486 9.919 1.00 97.19 171 GLN A N 1
ATOM 1243 C CA . GLN A 1 171 ? 0.387 0.622 9.909 1.00 97.19 171 GLN A CA 1
ATOM 1244 C C . GLN A 1 171 ? 0.897 1.269 8.619 1.00 97.19 171 GLN A C 1
ATOM 1246 O O . GLN A 1 171 ? 0.385 1.021 7.520 1.00 97.19 171 GLN A O 1
ATOM 1251 N N . PHE A 1 172 ? 1.937 2.080 8.748 1.00 97.06 172 PHE A N 1
ATOM 1252 C CA . PHE A 1 172 ? 2.717 2.588 7.634 1.00 97.06 172 PHE A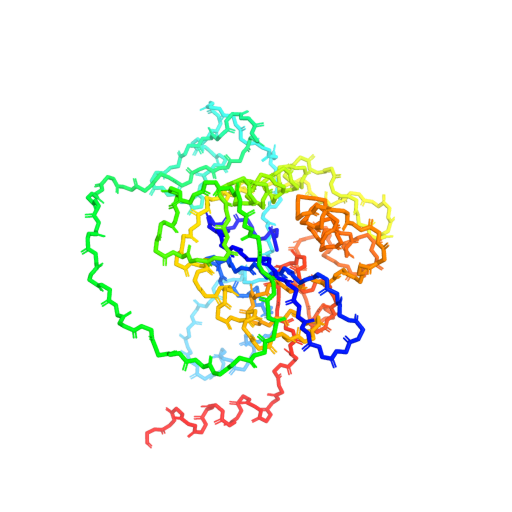 CA 1
ATOM 1253 C C . PHE A 1 172 ? 3.612 1.472 7.085 1.00 97.06 172 PHE A C 1
ATOM 1255 O O . PHE A 1 172 ? 4.369 0.843 7.825 1.00 97.06 172 PHE A O 1
ATOM 1262 N N . MET A 1 173 ? 3.571 1.256 5.772 1.00 95.56 173 MET A N 1
ATOM 1263 C CA . MET A 1 173 ? 4.451 0.312 5.092 1.00 95.56 173 MET A CA 1
ATOM 1264 C C . MET A 1 173 ? 5.795 0.963 4.773 1.00 95.56 173 MET A C 1
ATOM 1266 O O . MET A 1 173 ? 5.866 1.905 3.982 1.00 95.56 173 MET A O 1
ATOM 1270 N N . ARG A 1 174 ? 6.882 0.437 5.332 1.00 95.69 174 ARG A N 1
ATOM 1271 C CA . ARG A 1 174 ? 8.247 0.738 4.888 1.00 95.69 174 ARG A CA 1
ATOM 1272 C C . ARG A 1 174 ? 8.584 -0.091 3.650 1.00 95.69 174 ARG A C 1
ATOM 1274 O O . ARG A 1 174 ? 8.022 -1.161 3.434 1.00 95.69 174 ARG A O 1
ATOM 1281 N N . TYR A 1 175 ? 9.510 0.400 2.834 1.00 95.69 175 TYR A N 1
ATOM 1282 C CA . TYR A 1 175 ? 10.005 -0.391 1.712 1.00 95.69 175 TYR A CA 1
ATOM 1283 C C . TYR A 1 175 ? 11.029 -1.415 2.215 1.00 95.69 175 TYR A C 1
ATOM 1285 O O . TYR A 1 175 ? 11.931 -1.042 2.964 1.00 95.69 175 TYR A O 1
ATOM 1293 N N . ASP A 1 176 ? 10.892 -2.678 1.821 1.00 95.12 176 ASP A N 1
ATOM 1294 C CA . ASP A 1 176 ? 11.774 -3.770 2.238 1.00 95.12 176 ASP A CA 1
ATOM 1295 C C . ASP A 1 176 ? 12.387 -4.464 1.018 1.00 95.12 176 ASP A C 1
ATOM 1297 O O . ASP A 1 176 ? 11.693 -4.955 0.123 1.00 95.12 176 ASP A O 1
ATOM 1301 N N . CYS A 1 177 ? 13.717 -4.491 0.979 1.00 96.12 177 CYS A N 1
ATOM 1302 C CA . CYS A 1 177 ? 14.440 -4.996 -0.175 1.00 96.12 177 CYS A CA 1
ATOM 1303 C C . CYS A 1 177 ? 14.407 -6.526 -0.306 1.00 96.12 177 CYS A C 1
ATOM 1305 O O . CYS A 1 177 ? 14.558 -7.032 -1.417 1.00 96.12 177 CYS A O 1
ATOM 1307 N N . ASN A 1 178 ? 14.198 -7.269 0.786 1.00 93.25 178 ASN A N 1
ATOM 1308 C CA . ASN A 1 178 ? 14.059 -8.726 0.720 1.00 93.25 178 ASN A CA 1
ATOM 1309 C C . ASN A 1 178 ? 12.696 -9.094 0.127 1.00 93.25 178 ASN A C 1
ATOM 1311 O O . ASN A 1 178 ? 12.597 -10.001 -0.696 1.00 93.25 178 ASN A O 1
ATOM 1315 N N . LEU A 1 179 ? 11.651 -8.336 0.474 1.00 91.31 179 LEU A N 1
ATOM 1316 C CA . LEU A 1 179 ? 10.351 -8.458 -0.186 1.00 91.31 179 LEU A CA 1
ATOM 1317 C C . LEU A 1 179 ? 10.420 -8.057 -1.669 1.00 91.31 179 LEU A C 1
ATOM 1319 O O . LEU A 1 179 ? 9.776 -8.700 -2.494 1.00 91.31 179 LEU A O 1
ATOM 1323 N N . GLU A 1 180 ? 11.223 -7.047 -2.031 1.00 94.56 180 GLU A N 1
ATOM 1324 C CA . GLU A 1 180 ? 11.475 -6.691 -3.439 1.00 94.56 180 GLU A CA 1
ATOM 1325 C C . GLU A 1 180 ? 12.167 -7.837 -4.185 1.00 94.56 180 GLU A C 1
ATOM 1327 O O . GLU A 1 180 ? 11.750 -8.168 -5.292 1.00 94.56 180 GLU A O 1
ATOM 1332 N N . ALA A 1 181 ? 13.165 -8.489 -3.581 1.00 91.31 181 ALA A N 1
ATOM 1333 C CA . ALA A 1 181 ? 13.827 -9.645 -4.185 1.00 91.31 181 ALA A CA 1
ATOM 1334 C C . ALA A 1 181 ? 12.832 -10.790 -4.455 1.00 91.31 181 ALA A C 1
ATOM 1336 O O . ALA A 1 181 ? 12.808 -11.342 -5.557 1.00 91.31 181 ALA A O 1
ATOM 1337 N N . SER A 1 182 ? 11.945 -11.085 -3.498 1.00 88.75 182 SER A N 1
ATOM 1338 C CA . SER A 1 182 ? 10.845 -12.041 -3.689 1.00 88.75 182 SER A CA 1
ATOM 1339 C C . SER A 1 182 ? 9.902 -11.613 -4.818 1.00 88.75 182 SER A C 1
ATOM 1341 O O . SER A 1 182 ? 9.523 -12.429 -5.656 1.00 88.75 182 SER A O 1
ATOM 1343 N N . ALA A 1 183 ? 9.556 -10.324 -4.897 1.00 89.06 183 ALA A N 1
ATOM 1344 C CA . ALA A 1 183 ? 8.721 -9.791 -5.971 1.00 89.06 183 ALA A CA 1
ATOM 1345 C C . ALA A 1 183 ? 9.391 -9.935 -7.352 1.00 89.06 183 ALA A C 1
ATOM 1347 O O . ALA A 1 183 ? 8.724 -10.322 -8.311 1.00 89.06 183 ALA A O 1
ATOM 1348 N N . ILE A 1 184 ? 10.703 -9.681 -7.453 1.00 88.81 184 ILE A N 1
ATOM 1349 C CA . ILE A 1 184 ? 11.504 -9.873 -8.675 1.00 88.81 184 ILE A CA 1
ATOM 1350 C C . ILE A 1 184 ? 11.461 -11.336 -9.124 1.00 88.81 184 ILE A C 1
ATOM 1352 O O . ILE A 1 184 ? 11.200 -11.604 -10.298 1.00 88.81 184 ILE A O 1
ATOM 1356 N N . GLN A 1 185 ? 11.661 -12.280 -8.201 1.00 87.06 185 GLN A N 1
ATOM 1357 C CA . GLN A 1 185 ? 11.596 -13.713 -8.500 1.00 87.06 185 GLN A CA 1
ATOM 1358 C C . GLN A 1 185 ? 10.211 -14.123 -9.012 1.00 87.06 185 GLN A C 1
ATOM 1360 O O . GLN A 1 185 ? 10.105 -14.816 -10.021 1.00 87.06 185 GLN A O 1
ATOM 1365 N N . LEU A 1 186 ? 9.143 -13.640 -8.375 1.00 82.06 186 LEU A N 1
ATOM 1366 C CA . LEU A 1 186 ? 7.768 -13.913 -8.800 1.00 82.06 186 LEU A CA 1
ATOM 1367 C C . LEU A 1 186 ? 7.469 -13.318 -10.182 1.00 82.06 186 LEU A C 1
ATOM 1369 O O . LEU A 1 186 ? 6.843 -13.960 -11.024 1.00 82.06 186 LEU A O 1
ATOM 1373 N N . ALA A 1 187 ? 7.958 -12.108 -10.451 1.00 84.56 187 ALA A N 1
ATOM 1374 C CA . ALA A 1 187 ? 7.795 -11.462 -11.745 1.00 84.56 187 ALA A CA 1
ATOM 1375 C C . ALA A 1 187 ? 8.654 -12.117 -12.845 1.00 84.56 187 ALA A C 1
ATOM 1377 O O . ALA A 1 187 ? 8.352 -11.963 -14.033 1.00 84.56 187 ALA A O 1
ATOM 1378 N N . ALA A 1 188 ? 9.712 -12.862 -12.500 1.00 83.62 188 ALA A N 1
ATOM 1379 C CA . ALA A 1 188 ? 10.590 -13.520 -13.469 1.00 83.62 188 ALA A CA 1
ATOM 1380 C C . ALA A 1 188 ? 9.802 -14.415 -14.436 1.00 83.62 188 ALA A C 1
ATOM 1382 O O . ALA A 1 188 ? 10.002 -14.308 -15.644 1.00 83.62 188 ALA A O 1
ATOM 1383 N N . ALA A 1 189 ? 8.835 -15.173 -13.913 1.00 78.88 189 ALA A N 1
ATOM 1384 C CA . ALA A 1 189 ? 7.980 -16.081 -14.676 1.00 78.88 189 ALA A CA 1
ATOM 1385 C C . ALA A 1 189 ? 6.917 -15.383 -15.543 1.00 78.88 189 ALA A C 1
ATOM 1387 O O . ALA A 1 189 ? 6.190 -16.057 -16.265 1.00 78.88 189 ALA A O 1
ATOM 1388 N N . CYS A 1 190 ? 6.798 -14.052 -15.468 1.00 79.31 190 CYS A N 1
ATOM 1389 C CA . CYS A 1 190 ? 5.752 -13.298 -16.157 1.00 79.31 190 CYS A CA 1
ATOM 1390 C C . CYS A 1 190 ? 4.345 -13.888 -15.950 1.00 79.31 190 CYS A C 1
ATOM 1392 O O . CYS A 1 190 ? 3.621 -14.122 -16.920 1.00 79.31 190 CYS A O 1
ATOM 1394 N N . PRO A 1 191 ? 3.955 -14.149 -14.687 1.00 74.19 191 PRO A N 1
ATOM 1395 C CA . PRO A 1 191 ? 2.693 -14.804 -14.387 1.00 74.19 191 PRO A CA 1
ATOM 1396 C C . PRO A 1 191 ? 1.523 -13.954 -14.881 1.00 74.19 191 PRO A C 1
ATOM 1398 O O . PRO A 1 191 ? 1.565 -12.724 -14.807 1.00 74.19 191 PRO A O 1
ATOM 1401 N N . SER A 1 192 ? 0.459 -14.607 -15.353 1.00 68.62 192 SER A N 1
ATOM 1402 C CA . SER A 1 192 ? -0.822 -13.954 -15.636 1.00 68.62 192 SER A CA 1
ATOM 1403 C C . SER A 1 192 ? -1.354 -13.234 -14.394 1.00 68.62 192 SER A C 1
ATOM 1405 O O . SER A 1 192 ? -1.083 -13.667 -13.273 1.00 68.62 192 SER A O 1
ATOM 1407 N N . ALA A 1 193 ? -2.136 -12.165 -14.583 1.00 61.75 193 ALA A N 1
ATOM 1408 C CA . ALA A 1 193 ? -2.743 -11.416 -13.486 1.00 61.75 193 ALA A CA 1
ATOM 1409 C C . ALA A 1 193 ? -3.565 -12.334 -12.560 1.00 61.75 193 ALA A C 1
ATOM 1411 O O . ALA A 1 193 ? -4.706 -12.686 -12.845 1.00 61.75 193 ALA A O 1
ATOM 1412 N N . ALA A 1 194 ? -2.969 -12.707 -11.434 1.00 54.88 194 ALA A N 1
ATOM 1413 C CA . ALA A 1 194 ? -3.590 -13.452 -10.356 1.00 54.88 194 ALA A CA 1
ATOM 1414 C C . ALA A 1 194 ? -2.993 -12.944 -9.046 1.00 54.88 194 ALA A C 1
ATOM 1416 O O . ALA A 1 194 ? -1.805 -12.666 -8.954 1.00 54.88 194 ALA A O 1
ATOM 1417 N N . THR A 1 195 ? -3.802 -12.801 -8.004 1.00 53.62 195 THR A N 1
ATOM 1418 C CA . THR A 1 195 ? -3.222 -12.683 -6.660 1.00 53.62 195 THR A CA 1
ATOM 1419 C C . THR A 1 195 ? -2.719 -14.088 -6.308 1.00 53.62 195 THR A C 1
ATOM 1421 O O . THR A 1 195 ? -3.434 -15.045 -6.584 1.00 53.62 195 THR A O 1
ATOM 1424 N N . GLN A 1 196 ? -1.514 -14.252 -5.761 1.00 49.22 196 GLN A N 1
ATOM 1425 C CA . GLN A 1 196 ? -0.994 -15.568 -5.353 1.00 49.22 196 GLN A CA 1
ATOM 1426 C C . GLN A 1 196 ? -0.412 -15.472 -3.945 1.00 49.22 196 GLN A C 1
ATOM 1428 O O . GLN A 1 196 ? 0.572 -14.774 -3.734 1.00 49.22 196 GLN A O 1
ATOM 1433 N N . SER A 1 197 ? -1.032 -16.147 -2.972 1.00 49.72 197 SER A N 1
ATOM 1434 C CA . SER A 1 197 ? -0.499 -16.319 -1.606 1.00 49.72 197 SER A CA 1
ATOM 1435 C C . SER A 1 197 ? 0.050 -15.036 -0.947 1.00 49.72 197 SER A C 1
ATOM 1437 O O . SER A 1 197 ? 1.168 -15.023 -0.447 1.00 49.72 197 SER A O 1
ATOM 1439 N N . GLY A 1 198 ? -0.709 -13.932 -0.966 1.00 53.25 198 GLY A N 1
ATOM 1440 C CA . GLY A 1 198 ? -0.277 -12.637 -0.405 1.00 53.25 198 GLY A CA 1
ATOM 1441 C C . GLY A 1 198 ? 0.521 -11.740 -1.365 1.00 53.25 198 GLY A C 1
ATOM 1442 O O . GLY A 1 198 ? 0.789 -10.585 -1.041 1.00 53.25 198 GLY A O 1
ATOM 1443 N N . THR A 1 199 ? 0.829 -12.229 -2.565 1.00 65.19 199 THR A N 1
ATOM 1444 C CA . THR A 1 199 ? 1.416 -11.462 -3.670 1.00 65.19 199 THR A CA 1
ATOM 1445 C C . THR A 1 199 ? 0.324 -10.783 -4.477 1.00 65.19 199 THR A C 1
ATOM 1447 O O . THR A 1 199 ? -0.631 -11.430 -4.916 1.00 65.19 199 THR A O 1
ATOM 1450 N N . ILE A 1 200 ? 0.490 -9.488 -4.727 1.00 67.12 200 ILE A N 1
ATOM 1451 C CA . ILE A 1 200 ? -0.392 -8.722 -5.601 1.00 67.12 200 ILE A CA 1
ATOM 1452 C C . ILE A 1 200 ? 0.288 -8.536 -6.944 1.00 67.12 200 ILE A C 1
ATOM 1454 O O . ILE A 1 200 ? 1.380 -7.979 -7.024 1.00 67.12 200 ILE A O 1
ATOM 1458 N N . ILE A 1 201 ? -0.385 -9.001 -7.992 1.00 68.50 201 ILE A N 1
ATOM 1459 C CA . ILE A 1 201 ? 0.093 -8.952 -9.369 1.00 68.50 201 ILE A CA 1
ATOM 1460 C C . ILE A 1 201 ? -0.807 -8.000 -10.148 1.00 68.50 201 ILE A C 1
ATOM 1462 O O . ILE A 1 201 ? -2.034 -8.092 -10.103 1.00 68.50 201 ILE A O 1
ATOM 1466 N N . GLY A 1 202 ? -0.200 -7.040 -10.833 1.00 67.00 202 GLY A N 1
ATOM 1467 C CA . GLY A 1 202 ? -0.880 -6.032 -11.635 1.00 67.00 202 GLY A CA 1
ATOM 1468 C C . GLY A 1 202 ? -0.319 -5.970 -13.018 1.00 67.00 202 GLY A C 1
ATOM 1469 O O . GLY A 1 202 ? 0.889 -5.876 -13.186 1.00 67.00 202 GLY A O 1
ATOM 1470 N N . GLN A 1 203 ? -1.205 -5.991 -13.998 1.00 72.06 203 GLN A N 1
ATOM 1471 C CA . GLN A 1 203 ? -0.832 -5.901 -15.395 1.00 72.06 203 GLN A CA 1
ATOM 1472 C C . GLN A 1 203 ? -1.548 -4.715 -16.027 1.00 72.06 203 GLN A C 1
ATOM 1474 O O . GLN A 1 203 ? -2.729 -4.478 -15.766 1.00 72.06 203 GLN A O 1
ATOM 1479 N N . LEU A 1 204 ? -0.823 -3.971 -16.851 1.00 71.00 204 LEU A N 1
ATOM 1480 C CA . LEU A 1 204 ? -1.346 -2.897 -17.675 1.00 71.00 204 LEU A CA 1
ATOM 1481 C C . LEU A 1 204 ? -0.859 -3.092 -19.105 1.00 71.00 204 LEU A C 1
ATOM 1483 O O . LEU A 1 204 ? 0.335 -2.992 -19.375 1.00 71.00 204 LEU A O 1
ATOM 1487 N N . THR A 1 205 ? -1.778 -3.348 -20.029 1.00 62.62 205 THR A N 1
ATOM 1488 C CA . THR A 1 205 ? -1.452 -3.444 -21.454 1.00 62.62 205 THR A CA 1
ATOM 1489 C C . THR A 1 205 ? -1.028 -2.080 -21.975 1.00 62.62 205 THR A C 1
ATOM 1491 O O . THR A 1 205 ? -1.785 -1.114 -21.895 1.00 62.62 205 THR A O 1
ATOM 1494 N N . VAL A 1 206 ? 0.200 -1.982 -22.479 1.00 55.59 206 VAL A N 1
ATOM 1495 C CA . VAL A 1 206 ? 0.744 -0.718 -22.970 1.00 55.59 206 VAL A CA 1
ATOM 1496 C C . VAL A 1 206 ? 0.395 -0.562 -24.446 1.00 55.59 206 VAL A C 1
ATOM 1498 O O . VAL A 1 206 ? 1.018 -1.174 -25.304 1.00 55.59 206 VAL A O 1
ATOM 1501 N N . SER A 1 207 ? -0.568 0.303 -24.751 1.00 55.50 207 SER A N 1
ATOM 1502 C CA . SER A 1 207 ? -0.481 1.166 -25.938 1.00 55.50 207 SER A CA 1
ATOM 1503 C C . SER A 1 207 ? -0.169 2.623 -25.556 1.00 55.50 207 SER A C 1
ATOM 1505 O O . SER A 1 207 ? 0.073 3.442 -26.437 1.00 55.50 207 SER A O 1
ATOM 1507 N N . SER A 1 208 ? -0.175 2.959 -24.251 1.00 54.84 208 SER A N 1
ATOM 1508 C CA . SER A 1 208 ? -0.368 4.340 -23.776 1.00 54.84 208 SER A CA 1
ATOM 1509 C C . SER A 1 208 ? 0.346 4.739 -22.468 1.00 54.84 208 SER A C 1
ATOM 1511 O O . SER A 1 208 ? -0.126 5.651 -21.791 1.00 54.84 208 SER A O 1
ATOM 1513 N N . VAL A 1 209 ? 1.453 4.108 -22.062 1.00 59.62 209 VAL A N 1
ATOM 1514 C CA . VAL A 1 209 ? 2.284 4.644 -20.959 1.00 59.62 209 VAL A CA 1
ATOM 1515 C C . VAL A 1 209 ? 3.729 4.812 -21.406 1.00 59.62 209 VAL A C 1
ATOM 1517 O O . VAL A 1 209 ? 4.417 3.842 -21.702 1.00 59.62 209 VAL A O 1
ATOM 1520 N N . ALA A 1 210 ? 4.164 6.072 -21.480 1.00 68.88 210 ALA A N 1
ATOM 1521 C CA . ALA A 1 210 ? 5.479 6.466 -21.981 1.00 68.88 210 ALA A CA 1
ATOM 1522 C C . ALA A 1 210 ? 6.612 6.225 -20.967 1.00 68.88 210 ALA A C 1
ATOM 1524 O O . ALA A 1 210 ? 7.772 6.139 -21.359 1.00 68.88 210 ALA A O 1
ATOM 1525 N N . THR A 1 211 ? 6.292 6.121 -19.669 1.00 84.44 211 THR A N 1
ATOM 1526 C CA . THR A 1 211 ? 7.282 6.005 -18.588 1.00 84.44 211 THR A CA 1
ATOM 1527 C C . THR A 1 211 ? 6.925 4.910 -17.583 1.00 84.44 211 THR A C 1
ATOM 1529 O O . THR A 1 211 ? 5.753 4.584 -17.371 1.00 84.44 211 THR A O 1
ATOM 1532 N N . TRP A 1 212 ? 7.943 4.370 -16.905 1.00 85.88 212 TRP A N 1
ATOM 1533 C CA . TRP A 1 212 ? 7.756 3.436 -15.791 1.00 85.88 212 TRP A CA 1
ATOM 1534 C C . TRP A 1 212 ? 6.963 4.048 -14.641 1.00 85.88 212 TRP A C 1
ATOM 1536 O O . TRP A 1 212 ? 6.134 3.371 -14.039 1.00 85.88 212 TRP A O 1
ATOM 1546 N N . THR A 1 213 ? 7.178 5.332 -14.365 1.00 89.12 213 THR A N 1
ATOM 1547 C CA . THR A 1 213 ? 6.465 6.069 -13.323 1.00 89.12 213 THR A CA 1
ATOM 1548 C C . THR A 1 213 ? 4.958 6.088 -13.607 1.00 89.12 213 THR A C 1
ATOM 1550 O O . THR A 1 213 ? 4.160 5.794 -12.716 1.00 89.12 213 THR A O 1
ATOM 1553 N N . ASP A 1 214 ? 4.543 6.338 -14.852 1.00 86.69 214 ASP A N 1
ATOM 1554 C CA . ASP A 1 214 ? 3.123 6.310 -15.229 1.00 86.69 214 ASP A CA 1
ATOM 1555 C C . ASP A 1 214 ? 2.549 4.893 -15.248 1.00 86.69 214 ASP A C 1
ATOM 1557 O O . ASP A 1 214 ? 1.440 4.675 -14.754 1.00 86.69 214 ASP A O 1
ATOM 1561 N N . ALA A 1 215 ? 3.320 3.915 -15.731 1.00 86.12 215 ALA A N 1
ATOM 1562 C CA . ALA A 1 215 ? 2.926 2.511 -15.681 1.00 86.12 215 ALA A CA 1
ATOM 1563 C C . ALA A 1 215 ? 2.658 2.059 -14.236 1.00 86.12 215 ALA A C 1
ATOM 1565 O O . ALA A 1 215 ? 1.600 1.499 -13.946 1.00 86.12 215 ALA A O 1
ATOM 1566 N N . VAL A 1 216 ? 3.569 2.366 -13.307 1.00 89.06 216 VAL A N 1
ATOM 1567 C CA . VAL A 1 216 ? 3.412 2.055 -11.881 1.00 89.06 216 VAL A CA 1
ATOM 1568 C C . VAL A 1 216 ? 2.195 2.766 -11.293 1.00 89.06 216 VAL A C 1
ATOM 1570 O O . VAL A 1 216 ? 1.398 2.124 -10.607 1.00 89.06 216 VAL A O 1
ATOM 1573 N N . ARG A 1 217 ? 1.987 4.057 -11.591 1.00 90.38 217 ARG A N 1
ATOM 1574 C CA . ARG A 1 217 ? 0.804 4.793 -11.112 1.00 90.38 217 ARG A CA 1
ATOM 1575 C C . ARG A 1 217 ? -0.494 4.121 -11.537 1.00 90.38 217 ARG A C 1
ATOM 1577 O O . ARG A 1 217 ? -1.383 3.936 -10.706 1.00 90.38 217 ARG A O 1
ATOM 1584 N N . GLU A 1 218 ? -0.623 3.771 -12.810 1.00 86.88 218 GLU A N 1
ATOM 1585 C CA . GLU A 1 218 ? -1.846 3.163 -13.328 1.00 86.88 2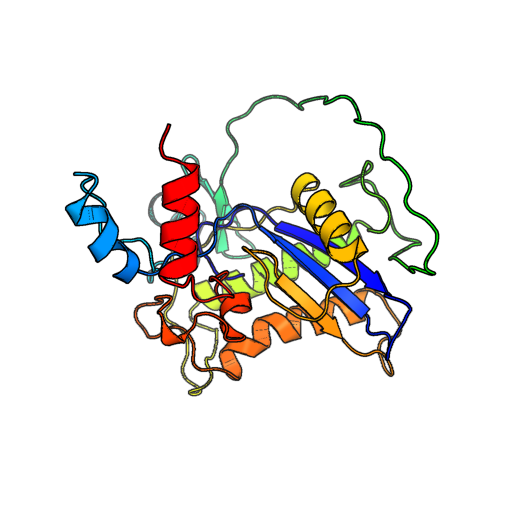18 GLU A CA 1
ATOM 1586 C C . GLU A 1 218 ? -2.053 1.737 -12.812 1.00 86.88 218 GLU A C 1
ATOM 1588 O O . GLU A 1 218 ? -3.177 1.385 -12.446 1.00 86.88 218 GLU A O 1
ATOM 1593 N N . ILE A 1 219 ? -0.983 0.949 -12.668 1.00 86.69 219 ILE A N 1
ATOM 1594 C CA . ILE A 1 219 ? -1.069 -0.392 -12.080 1.00 86.69 219 ILE A CA 1
ATOM 1595 C C . ILE A 1 219 ? -1.488 -0.322 -10.604 1.00 86.69 219 ILE A C 1
ATOM 1597 O O . ILE A 1 219 ? -2.441 -0.984 -10.200 1.00 86.69 219 ILE A O 1
ATOM 1601 N N . VAL A 1 220 ? -0.862 0.531 -9.788 1.00 89.75 220 VAL A N 1
ATOM 1602 C CA . VAL A 1 220 ? -1.258 0.661 -8.376 1.00 89.75 220 VAL A CA 1
ATOM 1603 C C . VAL A 1 220 ? -2.693 1.186 -8.265 1.00 89.75 220 VAL A C 1
ATOM 1605 O O . VAL A 1 220 ? -3.483 0.689 -7.459 1.00 89.75 220 VAL A O 1
ATOM 1608 N N . LYS A 1 221 ? -3.092 2.153 -9.103 1.00 89.06 221 LYS A N 1
ATOM 1609 C CA . LYS A 1 221 ? -4.491 2.609 -9.162 1.00 89.06 221 LYS A CA 1
ATOM 1610 C C . LYS A 1 221 ? -5.446 1.473 -9.525 1.00 89.06 221 LYS A C 1
ATOM 1612 O O . LYS A 1 221 ? -6.548 1.457 -8.980 1.00 89.06 221 LYS A O 1
ATOM 1617 N N . SER A 1 222 ? -5.079 0.569 -10.434 1.00 85.44 222 SER A N 1
ATOM 1618 C CA . SER A 1 222 ? -5.944 -0.542 -10.845 1.00 85.44 222 SER A CA 1
ATOM 1619 C C . SER A 1 222 ? -6.167 -1.529 -9.697 1.00 85.44 222 SER A C 1
ATOM 1621 O O . SER A 1 222 ? -7.318 -1.873 -9.427 1.00 85.44 222 SER A O 1
ATOM 1623 N N . TRP A 1 223 ? -5.126 -1.858 -8.923 1.00 86.06 223 TRP A N 1
ATOM 1624 C CA . TRP A 1 223 ? -5.253 -2.685 -7.717 1.00 86.06 223 TRP A CA 1
ATOM 1625 C C . TRP A 1 223 ? -6.234 -2.102 -6.708 1.00 86.06 223 TRP A C 1
ATOM 1627 O O . TRP A 1 223 ? -7.106 -2.798 -6.188 1.00 86.06 223 TRP A O 1
ATOM 1637 N N . TRP A 1 224 ? -6.127 -0.800 -6.441 1.00 89.75 224 TRP A N 1
ATOM 1638 C CA . TRP A 1 224 ? -7.020 -0.126 -5.500 1.00 89.75 224 TRP A CA 1
ATOM 1639 C C . TRP A 1 224 ? -8.424 0.094 -6.069 1.00 89.75 224 TRP A C 1
ATOM 1641 O O . TRP A 1 224 ? -9.373 0.226 -5.302 1.00 89.75 224 TRP A O 1
ATOM 1651 N N . ARG A 1 225 ? -8.600 0.092 -7.396 1.00 89.31 225 ARG A N 1
ATOM 1652 C CA . ARG A 1 225 ? -9.911 0.250 -8.052 1.00 89.31 225 ARG A CA 1
ATOM 1653 C C . ARG A 1 225 ? -10.831 -0.943 -7.818 1.00 89.31 225 ARG A C 1
ATOM 1655 O O . ARG A 1 225 ? -12.046 -0.766 -7.845 1.00 89.31 225 ARG A O 1
ATOM 1662 N N . VAL A 1 226 ? -10.271 -2.116 -7.535 1.00 88.31 226 VAL A N 1
ATOM 1663 C CA . VAL A 1 226 ? -11.015 -3.359 -7.298 1.00 88.31 226 VAL A CA 1
ATOM 1664 C C . VAL A 1 226 ? -12.116 -3.188 -6.246 1.00 88.31 226 VAL A C 1
ATOM 1666 O O . VAL A 1 226 ? -13.232 -3.660 -6.456 1.00 88.31 226 VAL A O 1
ATOM 1669 N N . VAL A 1 227 ? -11.864 -2.452 -5.156 1.00 91.06 227 VAL A N 1
ATOM 1670 C CA . VAL A 1 227 ? -12.871 -2.217 -4.098 1.00 91.06 227 VAL A CA 1
ATOM 1671 C C . VAL A 1 227 ? -14.119 -1.486 -4.601 1.00 91.06 227 VAL A C 1
ATOM 1673 O O . VAL A 1 227 ? -15.200 -1.635 -4.034 1.00 91.06 227 VAL A O 1
ATOM 1676 N N . ARG A 1 228 ? -13.992 -0.717 -5.687 1.00 92.19 228 ARG A N 1
ATOM 1677 C CA . ARG A 1 228 ? -15.098 0.001 -6.333 1.00 92.19 228 ARG A CA 1
ATOM 1678 C C . ARG A 1 228 ? -15.832 -0.838 -7.376 1.00 92.19 228 ARG A C 1
ATOM 1680 O O . ARG A 1 228 ? -16.886 -0.417 -7.830 1.00 92.19 228 ARG A O 1
ATOM 1687 N N . GLN A 1 229 ? -15.278 -1.978 -7.777 1.00 89.69 229 GLN A N 1
ATOM 1688 C CA . GLN A 1 229 ? -15.805 -2.803 -8.867 1.00 89.69 229 GLN A CA 1
ATOM 1689 C C . GLN A 1 229 ? -16.444 -4.097 -8.364 1.00 89.69 229 GLN A C 1
ATOM 1691 O O . GLN A 1 229 ? -17.430 -4.552 -8.933 1.00 89.69 229 GLN A O 1
ATOM 1696 N N . TYR A 1 230 ? -15.912 -4.671 -7.286 1.00 88.38 230 TYR A N 1
ATOM 1697 C CA . TYR A 1 230 ? -16.322 -5.978 -6.784 1.00 88.38 230 TYR A CA 1
ATOM 1698 C C . TYR A 1 230 ? -16.952 -5.877 -5.400 1.00 88.38 230 TYR A C 1
ATOM 1700 O O . TYR A 1 230 ? -16.643 -4.973 -4.621 1.00 88.38 230 TYR A O 1
ATOM 1708 N N . ASN A 1 231 ? -17.819 -6.842 -5.087 1.00 88.12 231 ASN A N 1
ATOM 1709 C CA . ASN A 1 231 ? -18.334 -7.017 -3.735 1.00 88.12 231 ASN A CA 1
ATOM 1710 C C . ASN A 1 231 ? -17.163 -7.300 -2.794 1.00 88.12 231 ASN A C 1
ATOM 1712 O O . ASN A 1 231 ? -16.485 -8.319 -2.919 1.00 88.12 231 ASN A O 1
ATOM 1716 N N . GLY A 1 232 ? -16.925 -6.368 -1.877 1.00 85.81 232 GLY A N 1
ATOM 1717 C CA . GLY A 1 232 ? -15.840 -6.461 -0.919 1.00 85.81 232 GLY A CA 1
ATOM 1718 C C . GLY A 1 232 ? -16.292 -6.394 0.530 1.00 85.81 232 GLY A C 1
ATOM 1719 O O . GLY A 1 232 ? -17.461 -6.650 0.830 1.00 85.81 232 GLY A O 1
ATOM 1720 N N . PRO A 1 233 ? -15.367 -6.065 1.446 1.00 87.00 233 PRO A N 1
ATOM 1721 C CA . PRO A 1 233 ? -15.639 -6.076 2.874 1.00 87.00 233 PRO A CA 1
ATOM 1722 C C . PRO A 1 233 ? -16.867 -5.238 3.250 1.00 87.00 233 PRO A C 1
ATOM 1724 O O . PRO A 1 233 ? -17.092 -4.130 2.752 1.00 87.00 233 PRO A O 1
ATOM 1727 N N . GLY A 1 234 ? -17.684 -5.801 4.141 1.00 87.12 234 GLY A N 1
ATOM 1728 C CA . GLY A 1 234 ? -18.823 -5.110 4.739 1.00 87.12 234 GLY A CA 1
ATOM 1729 C C . GLY A 1 234 ? -18.390 -4.088 5.795 1.00 87.12 234 GLY A C 1
ATOM 1730 O O . GLY A 1 234 ? -17.210 -3.806 5.964 1.00 87.12 234 GLY A O 1
ATOM 1731 N N . MET A 1 235 ? -19.351 -3.568 6.561 1.00 88.81 235 MET A N 1
ATOM 1732 C CA . MET A 1 235 ? -19.067 -2.602 7.638 1.00 88.81 235 MET A CA 1
ATOM 1733 C C . MET A 1 235 ? -18.300 -3.201 8.824 1.00 88.81 235 MET A C 1
ATOM 1735 O O . MET A 1 235 ? -17.774 -2.467 9.641 1.00 88.81 235 MET A O 1
ATOM 1739 N N . GLN A 1 236 ? -18.224 -4.528 8.907 1.00 87.00 236 GLN A N 1
ATOM 1740 C CA . GLN A 1 236 ? -17.379 -5.234 9.874 1.00 87.00 236 GLN A CA 1
ATOM 1741 C C . GLN A 1 236 ? -15.949 -5.444 9.361 1.00 87.00 236 GLN A C 1
ATOM 1743 O O . GLN A 1 236 ? -15.157 -6.077 10.040 1.00 87.00 236 GLN A O 1
ATOM 1748 N N . VAL A 1 237 ? -15.634 -4.985 8.143 1.00 90.88 237 VAL A N 1
ATOM 1749 C CA . VAL A 1 237 ? -14.276 -5.033 7.579 1.00 90.88 237 VAL A CA 1
ATOM 1750 C C . VAL A 1 237 ? -13.687 -6.454 7.560 1.00 90.88 237 VAL A C 1
ATOM 1752 O O . VAL A 1 237 ? -12.499 -6.681 7.758 1.00 90.88 237 VAL A O 1
ATOM 1755 N N . THR A 1 238 ? -14.530 -7.453 7.300 1.00 88.00 238 THR A N 1
ATOM 1756 C CA . THR A 1 23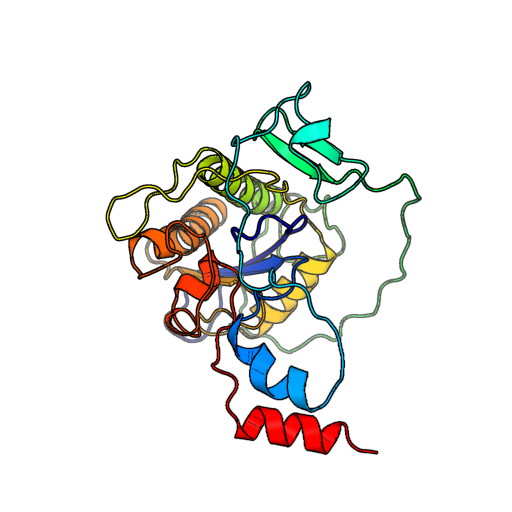8 ? -14.123 -8.862 7.302 1.00 88.00 238 THR A CA 1
ATOM 1757 C C . THR A 1 238 ? -13.912 -9.421 5.899 1.00 88.00 238 THR A C 1
ATOM 1759 O O . THR A 1 238 ? -14.686 -9.153 4.970 1.00 88.00 238 THR A O 1
ATOM 1762 N N . PHE A 1 239 ? -12.881 -10.251 5.753 1.00 83.81 239 PHE A N 1
ATOM 1763 C CA . PHE A 1 239 ? -12.715 -11.148 4.619 1.00 83.81 239 PHE A CA 1
ATOM 1764 C C . PHE A 1 239 ? -13.556 -12.416 4.838 1.00 83.81 239 PHE A C 1
ATOM 1766 O O . PHE A 1 239 ? -13.575 -12.981 5.927 1.00 83.81 239 PHE A O 1
ATOM 1773 N N . LYS A 1 240 ? -14.305 -12.842 3.817 1.00 81.44 240 LYS A N 1
ATOM 1774 C CA . LYS A 1 240 ? -15.313 -13.911 3.904 1.00 81.44 240 LYS A CA 1
ATOM 1775 C C . LYS A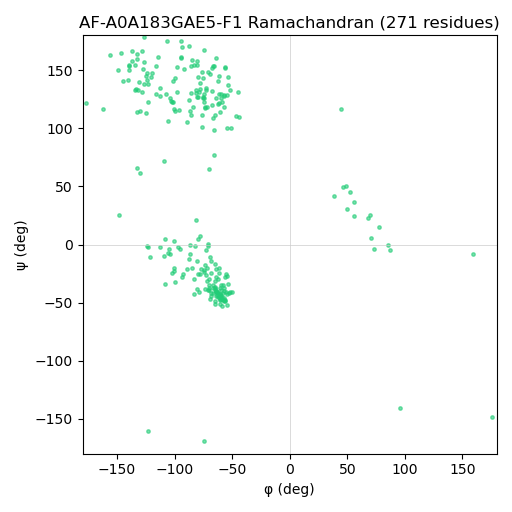 1 240 ? -15.134 -14.895 2.753 1.00 81.44 240 LYS A C 1
ATOM 1777 O O . LYS A 1 240 ? -14.544 -14.539 1.737 1.00 81.44 240 LYS A O 1
ATOM 1782 N N . THR A 1 241 ? -15.732 -16.078 2.857 1.00 74.69 241 THR A N 1
ATOM 1783 C CA . THR A 1 241 ? -15.690 -17.151 1.841 1.00 74.69 241 THR A CA 1
ATOM 1784 C C . THR A 1 241 ? -16.039 -16.660 0.436 1.00 74.69 241 THR A C 1
ATOM 1786 O O . THR A 1 241 ? -15.397 -17.019 -0.546 1.00 74.69 241 THR A O 1
ATOM 1789 N N . GLN A 1 242 ? -1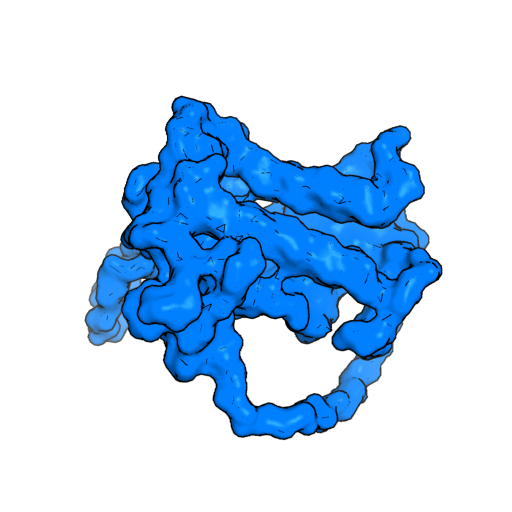7.044 -15.787 0.331 1.00 77.88 242 GLN A N 1
ATOM 1790 C CA . GLN A 1 242 ? -17.500 -15.212 -0.939 1.00 77.88 242 GLN A CA 1
ATOM 1791 C C . GLN A 1 242 ? -16.454 -14.310 -1.620 1.00 77.88 242 GLN A C 1
ATOM 1793 O O . GLN A 1 242 ? -16.592 -13.995 -2.796 1.00 77.88 242 GLN A O 1
ATOM 1798 N N . HIS A 1 243 ? -15.433 -13.864 -0.883 1.00 80.94 243 HIS A N 1
ATOM 1799 C CA . HIS A 1 243 ? -14.342 -13.043 -1.402 1.00 80.94 243 HIS A CA 1
ATOM 1800 C C . HIS A 1 243 ? -13.179 -13.893 -1.943 1.00 80.94 243 HIS A C 1
ATOM 1802 O O . HIS A 1 243 ? -12.389 -13.391 -2.746 1.00 80.94 243 HIS A O 1
ATOM 1808 N N . VAL A 1 244 ? -13.067 -15.161 -1.526 1.00 78.12 244 VAL A N 1
ATOM 1809 C CA . VAL A 1 244 ? -11.972 -16.066 -1.909 1.00 78.12 244 VAL A CA 1
ATOM 1810 C C . VAL A 1 244 ? -11.966 -16.282 -3.419 1.00 78.12 244 VAL A C 1
ATOM 1812 O O . VAL A 1 244 ? -12.996 -16.607 -4.010 1.00 78.12 244 VAL A O 1
ATOM 1815 N N . GLY A 1 245 ? -10.801 -16.101 -4.044 1.00 73.50 245 GLY A N 1
ATOM 1816 C CA . GLY A 1 245 ? -10.633 -16.271 -5.494 1.00 73.50 245 GLY A CA 1
ATOM 1817 C C . GLY A 1 245 ? -11.294 -15.191 -6.352 1.00 73.50 245 GLY A C 1
ATOM 1818 O O . GLY A 1 245 ? -11.268 -15.279 -7.576 1.00 73.50 245 GLY A O 1
ATOM 1819 N N . THR A 1 246 ? -11.858 -14.149 -5.740 1.00 79.75 246 THR A N 1
ATOM 1820 C CA . THR A 1 246 ? -12.349 -12.975 -6.469 1.00 79.75 246 THR A CA 1
ATOM 1821 C C . THR A 1 246 ? -11.271 -11.887 -6.509 1.00 79.75 246 THR A C 1
ATOM 1823 O O . THR A 1 246 ? -10.381 -11.873 -5.650 1.00 79.75 246 THR A O 1
ATOM 1826 N N . PRO A 1 247 ? -11.350 -10.909 -7.429 1.00 83.31 247 PRO A N 1
ATOM 1827 C CA . PRO A 1 247 ? -10.374 -9.822 -7.491 1.00 83.31 247 PRO A CA 1
ATOM 1828 C C . PRO A 1 247 ? -10.192 -9.059 -6.171 1.00 83.31 247 PRO A C 1
ATOM 1830 O O . PRO A 1 247 ? -9.091 -8.571 -5.916 1.00 83.31 247 PRO A O 1
ATOM 1833 N N . ILE A 1 248 ? -11.203 -9.009 -5.287 1.00 85.62 248 ILE A N 1
ATOM 1834 C CA . ILE A 1 248 ? -11.109 -8.336 -3.978 1.00 85.62 248 ILE A CA 1
ATOM 1835 C C . ILE A 1 248 ? -10.031 -8.933 -3.056 1.00 85.62 248 ILE A C 1
ATOM 1837 O O . ILE A 1 248 ? -9.566 -8.256 -2.134 1.00 85.62 248 ILE A O 1
ATOM 1841 N N . ALA A 1 249 ? -9.596 -10.171 -3.307 1.00 78.81 249 ALA A N 1
ATOM 1842 C CA . ALA A 1 249 ? -8.491 -10.802 -2.595 1.00 78.81 249 ALA A CA 1
ATOM 1843 C C . ALA A 1 249 ? -7.191 -9.988 -2.726 1.00 78.81 249 ALA A C 1
ATOM 1845 O O . ALA A 1 249 ? -6.466 -9.844 -1.746 1.00 78.81 249 ALA A O 1
ATOM 1846 N N . SER A 1 250 ? -6.941 -9.342 -3.873 1.00 79.00 250 SER A N 1
ATOM 1847 C CA . SER A 1 250 ? -5.800 -8.423 -4.044 1.00 79.00 250 SER A CA 1
ATOM 1848 C C . SER A 1 250 ? -5.879 -7.236 -3.072 1.00 79.00 250 SER A C 1
ATOM 1850 O O . SER A 1 250 ? -4.964 -6.958 -2.292 1.00 79.00 250 SER A O 1
ATOM 1852 N N . PHE A 1 251 ? -7.031 -6.566 -3.044 1.00 86.50 251 PHE A N 1
ATOM 1853 C CA . PHE A 1 251 ? -7.289 -5.410 -2.194 1.00 86.50 251 PHE A CA 1
ATOM 1854 C C . PHE A 1 251 ? -7.120 -5.739 -0.708 1.00 86.50 251 PHE A C 1
ATOM 1856 O O . PHE A 1 251 ? -6.426 -5.026 0.025 1.00 86.50 251 PHE A O 1
ATOM 1863 N N . THR A 1 252 ? -7.672 -6.873 -0.294 1.00 85.75 252 THR A N 1
ATOM 1864 C CA . THR A 1 252 ? -7.688 -7.343 1.096 1.00 85.75 252 THR A CA 1
ATOM 1865 C C . THR A 1 252 ? -6.456 -8.149 1.509 1.00 85.75 252 THR A C 1
ATOM 1867 O O . THR A 1 252 ? -6.305 -8.406 2.694 1.00 85.75 252 THR A O 1
ATOM 1870 N N . GLN A 1 253 ? -5.561 -8.514 0.576 1.00 76.75 253 GLN A N 1
ATOM 1871 C CA . GLN A 1 253 ? -4.531 -9.551 0.792 1.00 76.75 253 GLN A CA 1
ATOM 1872 C C . GLN A 1 253 ? -5.149 -10.862 1.322 1.00 76.75 253 GLN A C 1
ATOM 1874 O O . GLN A 1 253 ? -4.669 -11.438 2.295 1.00 76.75 253 GLN A O 1
ATOM 1879 N N . GLY A 1 254 ? -6.260 -11.296 0.731 1.00 67.06 254 GLY A N 1
ATOM 1880 C CA . GLY A 1 254 ? -6.918 -12.563 1.049 1.00 67.06 254 GLY A CA 1
ATOM 1881 C C . GLY A 1 254 ? -6.465 -13.714 0.139 1.00 67.06 254 GLY A C 1
ATOM 1882 O O . GLY A 1 254 ? -5.793 -13.480 -0.869 1.00 67.06 254 GLY A O 1
ATOM 1883 N N . PRO A 1 255 ? -6.836 -14.962 0.466 1.00 65.75 255 PRO A N 1
ATOM 1884 C CA . PRO A 1 255 ? -6.571 -16.132 -0.358 1.00 65.75 255 PRO A CA 1
ATOM 1885 C C . PRO A 1 255 ? -7.320 -16.104 -1.694 1.00 65.75 255 PRO A C 1
ATOM 1887 O O . PRO A 1 255 ? -8.389 -15.512 -1.866 1.00 65.75 255 PRO A O 1
ATOM 1890 N N . VAL A 1 256 ? -6.715 -16.795 -2.652 1.00 61.84 256 VAL A N 1
ATOM 1891 C CA . VAL A 1 256 ? -6.989 -16.677 -4.094 1.00 61.84 256 VAL A CA 1
ATOM 1892 C C . VAL A 1 256 ? -7.425 -17.991 -4.720 1.00 61.84 256 VAL A C 1
ATOM 1894 O O . VAL A 1 256 ? -7.910 -18.022 -5.844 1.00 61.84 256 VAL A O 1
ATOM 1897 N N . HIS A 1 257 ? -7.283 -19.066 -3.955 1.00 60.28 257 HIS A N 1
ATOM 1898 C CA . HIS A 1 257 ? -7.851 -20.364 -4.227 1.00 60.28 257 HIS A CA 1
ATOM 1899 C C . HIS A 1 257 ? -8.682 -20.758 -3.012 1.00 60.28 257 HIS A C 1
ATOM 1901 O O . HIS A 1 257 ? -8.308 -20.460 -1.872 1.00 60.28 257 HIS A O 1
ATOM 1907 N N . LYS A 1 258 ? -9.828 -21.388 -3.260 1.00 55.41 258 LYS A N 1
ATOM 1908 C CA . LYS A 1 258 ? -10.583 -22.038 -2.195 1.00 55.41 258 LYS A CA 1
ATOM 1909 C C . LYS A 1 258 ? -9.844 -23.327 -1.888 1.00 55.41 258 LYS A C 1
ATOM 1911 O O . LYS A 1 258 ? -9.832 -24.195 -2.745 1.00 55.41 258 LYS A O 1
ATOM 1916 N N . ILE A 1 259 ? -9.235 -23.428 -0.709 1.00 51.53 259 ILE A N 1
ATOM 1917 C CA . ILE A 1 259 ? -8.648 -24.695 -0.271 1.00 51.53 259 ILE A CA 1
ATOM 1918 C C . ILE A 1 259 ? -9.772 -25.729 -0.289 1.00 51.53 259 ILE A C 1
ATOM 1920 O O . ILE A 1 259 ? -10.797 -25.550 0.375 1.00 51.53 259 ILE A O 1
ATOM 1924 N N . THR A 1 260 ? -9.610 -26.762 -1.105 1.00 48.31 260 THR A N 1
ATOM 1925 C CA . THR A 1 260 ? -10.589 -27.846 -1.182 1.00 48.31 260 THR A CA 1
ATOM 1926 C C . THR A 1 260 ? -10.385 -28.820 -0.022 1.00 48.31 260 THR A C 1
ATOM 1928 O O . THR A 1 260 ? -9.310 -28.897 0.584 1.00 48.31 260 THR A O 1
ATOM 1931 N N . VAL A 1 261 ? -11.431 -29.577 0.318 1.00 45.34 261 VAL A N 1
ATOM 1932 C CA . VAL A 1 261 ? -11.335 -30.631 1.343 1.00 45.34 261 VAL A CA 1
ATOM 1933 C C . VAL A 1 261 ? -10.234 -31.632 0.966 1.00 45.34 261 VAL A C 1
ATOM 1935 O O . VAL A 1 261 ? -9.409 -31.965 1.810 1.00 45.34 261 VAL A O 1
ATOM 1938 N N . GLU A 1 262 ? -10.124 -31.987 -0.317 1.00 44.22 262 GLU A N 1
ATOM 1939 C CA . GLU A 1 262 ? -9.092 -32.889 -0.852 1.00 44.22 262 GLU A CA 1
ATOM 1940 C C . GLU A 1 262 ? -7.663 -32.351 -0.669 1.00 44.22 262 GLU A C 1
ATOM 1942 O O . GLU A 1 262 ? -6.765 -33.095 -0.275 1.00 44.22 262 GLU A O 1
ATOM 1947 N N . GLU A 1 263 ? -7.428 -31.054 -0.893 1.00 46.56 263 GLU A N 1
ATOM 1948 C CA . GLU A 1 263 ? -6.118 -30.433 -0.643 1.00 46.56 263 GLU A CA 1
ATOM 1949 C C . GLU A 1 263 ? -5.766 -30.403 0.848 1.00 46.56 263 GLU A C 1
ATOM 1951 O O . GLU A 1 263 ? -4.603 -30.582 1.223 1.00 46.56 263 GLU A O 1
ATOM 1956 N N . THR A 1 264 ? -6.771 -30.214 1.706 1.00 44.56 264 THR A N 1
ATOM 1957 C CA . THR A 1 264 ? -6.599 -30.228 3.164 1.00 44.56 264 THR A CA 1
ATOM 1958 C C . THR A 1 264 ? -6.245 -31.638 3.645 1.00 44.56 264 THR A C 1
ATOM 1960 O O . THR A 1 264 ? -5.297 -31.812 4.411 1.00 44.56 264 THR A O 1
ATOM 1963 N N . GLU A 1 265 ? -6.942 -32.658 3.138 1.00 45.56 265 GLU A N 1
ATOM 1964 C CA . GLU A 1 265 ? -6.669 -34.073 3.413 1.00 45.56 265 GLU A CA 1
ATOM 1965 C C . GLU A 1 265 ? -5.297 -34.518 2.887 1.00 45.56 265 GLU A C 1
ATOM 1967 O O . GLU A 1 265 ? -4.569 -35.242 3.573 1.00 45.56 265 GLU A O 1
ATOM 1972 N N . ALA A 1 266 ? -4.894 -34.054 1.702 1.00 46.91 266 ALA A N 1
ATOM 1973 C CA . ALA A 1 266 ? -3.577 -34.334 1.136 1.00 46.91 266 ALA A CA 1
ATOM 1974 C C . ALA A 1 266 ? -2.440 -33.689 1.950 1.00 46.91 266 ALA A C 1
ATOM 1976 O O . ALA A 1 266 ? -1.381 -34.299 2.120 1.00 46.91 266 ALA A O 1
ATOM 1977 N N . ALA A 1 267 ? -2.649 -32.478 2.477 1.00 42.66 267 ALA A N 1
ATOM 1978 C CA . ALA A 1 267 ? -1.699 -31.816 3.370 1.00 42.66 267 ALA A CA 1
ATOM 1979 C C . ALA A 1 267 ? -1.592 -32.535 4.727 1.00 42.66 267 ALA A C 1
ATOM 1981 O O . ALA A 1 267 ? -0.482 -32.762 5.206 1.00 42.66 267 ALA A O 1
ATOM 1982 N N . LEU A 1 268 ? -2.721 -32.975 5.296 1.00 44.41 268 LEU A N 1
ATOM 1983 C CA . LEU A 1 268 ? -2.771 -33.783 6.522 1.00 44.41 268 LEU A CA 1
ATOM 1984 C C . LEU A 1 268 ? -2.037 -35.123 6.361 1.00 44.41 268 LEU A C 1
ATOM 1986 O O . LEU A 1 268 ? -1.247 -35.494 7.227 1.00 44.41 268 LEU A O 1
ATOM 1990 N N . LYS A 1 269 ? -2.212 -35.814 5.226 1.00 52.94 269 LYS A N 1
ATOM 1991 C CA . LYS A 1 269 ? -1.481 -37.058 4.915 1.00 52.94 269 LYS A CA 1
ATOM 1992 C C . LYS A 1 269 ? 0.033 -36.874 4.820 1.00 52.94 269 LYS A C 1
ATOM 1994 O O . LYS A 1 269 ? 0.763 -37.807 5.123 1.00 52.94 269 LYS A O 1
ATOM 1999 N N . LYS A 1 270 ? 0.508 -35.694 4.413 1.00 46.50 270 LYS A N 1
ATOM 2000 C CA . LYS A 1 270 ? 1.945 -35.370 4.355 1.00 46.50 270 LYS A CA 1
ATOM 2001 C C . LYS A 1 270 ? 2.542 -34.967 5.707 1.00 46.50 270 LYS A C 1
ATOM 2003 O O . LYS A 1 270 ? 3.760 -34.892 5.815 1.00 46.50 270 LYS A O 1
ATOM 2008 N N . MET A 1 271 ? 1.707 -34.672 6.702 1.00 38.44 271 MET A N 1
ATOM 2009 C CA . MET A 1 271 ? 2.120 -34.251 8.048 1.00 38.44 271 MET A CA 1
ATOM 2010 C C . MET A 1 271 ? 1.962 -35.357 9.102 1.00 38.44 271 MET A C 1
ATOM 2012 O O . MET A 1 271 ? 2.336 -35.149 10.255 1.00 38.44 271 MET A O 1
ATOM 2016 N N . SER A 1 272 ? 1.416 -36.518 8.728 1.00 35.94 272 SER A N 1
ATOM 2017 C CA . SER A 1 272 ? 1.414 -37.714 9.575 1.00 35.94 272 SER A CA 1
ATOM 2018 C C . SER A 1 272 ? 2.774 -38.425 9.446 1.00 35.94 272 SER A C 1
ATOM 2020 O O . SER A 1 272 ? 3.233 -38.567 8.311 1.00 35.94 272 SER A O 1
ATOM 2022 N N . PRO A 1 273 ? 3.440 -38.787 10.561 1.00 45.91 273 PRO A N 1
ATOM 2023 C CA . PRO A 1 273 ? 4.769 -39.405 10.554 1.00 45.91 273 PRO A CA 1
ATOM 2024 C C . PRO A 1 273 ? 4.805 -40.786 9.890 1.00 45.91 273 PRO A C 1
ATOM 2026 O O . PRO A 1 273 ? 3.780 -41.505 9.941 1.00 45.91 273 PRO A O 1
#

InterPro domains:
  IPR014044 CAP domain [PF00188] (142-231)
  IPR014044 CAP domain [SM00198] (134-263)
  IPR035940 CAP superfamily [G3DSA:3.40.33.10] (1-98)
  IPR035940 CAP superfamily [G3DSA:3.40.33.10] (120-256)
  IPR035940 CAP superfamily [SSF55797] (105-253)

Radius of gyration: 19.61 Å; Cα contacts (8 Å, |Δi|>4): 539; chains: 1; bounding box: 49×53×48 Å

Mean predicted aligned error: 11.01 Å

pLDDT: mean 76.26, std 21.47, range [28.88, 98.06]

Solvent-accessible surface area (backbone atoms only — not comparable to full-atom values): 15199 Å² total; per-residue (Å²): 93,52,37,17,86,30,47,32,36,9,56,33,48,36,37,42,70,90,68,88,51,26,43,34,36,25,38,26,51,78,45,78,44,49,40,57,68,75,70,45,69,76,45,55,78,77,61,80,63,91,75,78,97,60,60,18,56,36,40,51,71,47,91,18,51,37,39,82,88,42,9,81,77,40,22,65,88,43,84,58,40,41,36,38,83,91,57,17,22,20,32,72,51,77,78,92,73,76,90,79,88,74,84,83,76,86,81,83,86,78,83,91,67,78,63,50,49,55,75,96,61,58,51,79,84,42,65,90,51,80,49,51,30,44,70,57,52,48,50,54,35,50,57,50,39,51,53,44,29,37,30,18,63,27,66,37,53,31,50,86,74,45,60,44,58,29,16,26,43,35,36,39,46,42,76,34,60,70,37,19,52,52,15,43,60,58,50,68,73,54,67,73,80,47,50,52,88,33,31,37,45,32,66,40,71,62,91,83,58,96,44,69,70,54,44,52,52,53,30,55,50,52,53,62,44,33,41,45,73,36,85,57,63,55,85,76,30,38,53,49,78,90,34,45,51,38,76,38,14,41,39,47,24,27,40,46,63,75,84,44,72,67,59,52,50,54,52,50,62,70,70,55,133

Secondary structure (DSSP, 8-state):
---TT--EEEEEEEEPPSSS--EEEEEEESSPPPPPGGGGHHHHHHH-----S-TTBSS-BSS-S--TTTHHHH--SSSSEEE-TTT--EEE----------PPPPPPPPP----B---SS---SSTT--S--HHHHHHHHHHHHHHHHHHHTT--B-TTSPBPPPB-SPBPPEE-HHHHHHHHHHHHT---S--BTTBEEEEE--SS--SHHHHHHHHHHHHHHHHHHS----TT-B--GGGTTSTHHHHHT--SS---HHHHHHHHHHH--